Protein AF-A0A6P6C6A5-F1 (afdb_monomer_lite)

Radius of gyration: 17.82 Å; chains: 1; bounding box: 47×42×49 Å

InterPro domains:
  IPR045206 Maestro heat-like repeat-containing protein [PTHR23120] (1-161)
  IPR055408 MROH2B-like, HEAT-repeats domain [PF23210] (67-194)
  IPR056282 MROH2B-like, N-terminal HEAT-repeats domain [PF23221] (1-63)

Organism: Pteropus vampyrus (NCBI:txid132908)

Sequence (196 aa):
METFCQTVQFYLKHLEDSVYPVMTEDQFALKLFPMYRYFVTVWLRNHNPEVKLGVIKSLKPMLSLLLPNDDLREQVYDYIPLLLAEYQGSLEALFITQVLRQILEVSVTTSTLVPQMQLHTIFTELHVQVCTKAPAWQQYSGQNLTEVVHCFIALARSCPKELMKFFLSQMSMSKEAVRVGTLTLIRAVVSADAGT

pLDDT: mean 88.12, std 7.64, range [40.16, 96.0]

Structure (mmCIF, N/CA/C/O backbone):
data_AF-A0A6P6C6A5-F1
#
_entry.id   AF-A0A6P6C6A5-F1
#
loop_
_atom_site.group_PDB
_atom_site.id
_atom_site.type_symbol
_atom_site.label_atom_id
_atom_site.label_alt_id
_atom_site.label_comp_id
_atom_site.label_asym_id
_atom_site.label_entity_id
_atom_site.label_seq_id
_atom_site.pdbx_PDB_ins_code
_atom_site.Cartn_x
_atom_site.Cartn_y
_atom_site.Cartn_z
_atom_site.occupancy
_atom_site.B_iso_or_equiv
_atom_site.auth_seq_id
_atom_site.auth_comp_id
_atom_site.auth_asym_id
_atom_site.auth_atom_id
_atom_site.pdbx_PDB_model_num
ATOM 1 N N . MET A 1 1 ? 12.250 -11.730 -8.672 1.00 84.88 1 MET A N 1
ATOM 2 C CA . MET A 1 1 ? 11.516 -10.499 -9.042 1.00 84.88 1 MET A CA 1
ATOM 3 C C . MET A 1 1 ? 12.015 -9.281 -8.292 1.00 84.88 1 MET A C 1
ATOM 5 O O . MET A 1 1 ? 12.365 -8.323 -8.957 1.00 84.88 1 MET A O 1
ATOM 9 N N . GLU A 1 2 ? 12.133 -9.316 -6.962 1.00 80.56 2 GLU A N 1
ATOM 10 C CA . GLU A 1 2 ? 12.690 -8.194 -6.183 1.00 80.56 2 GLU A CA 1
ATOM 11 C C . GLU A 1 2 ? 14.050 -7.702 -6.712 1.00 80.56 2 GLU A C 1
ATOM 13 O O . GLU A 1 2 ? 14.160 -6.549 -7.121 1.00 80.56 2 GLU A O 1
ATOM 18 N N . THR A 1 3 ? 15.039 -8.596 -6.831 1.00 86.31 3 THR A N 1
ATOM 19 C CA . THR A 1 3 ? 16.367 -8.266 -7.382 1.00 86.31 3 THR A CA 1
ATOM 20 C C . THR A 1 3 ? 16.290 -7.722 -8.806 1.00 86.31 3 THR A C 1
ATOM 22 O O . THR A 1 3 ? 16.972 -6.765 -9.139 1.00 86.31 3 THR A O 1
ATOM 25 N N . PHE A 1 4 ? 15.420 -8.295 -9.641 1.00 87.44 4 PHE A N 1
ATOM 26 C CA . PHE A 1 4 ? 15.246 -7.859 -11.026 1.00 87.44 4 PHE A CA 1
ATOM 27 C C . PHE A 1 4 ? 14.736 -6.414 -11.101 1.00 87.44 4 PHE A C 1
ATOM 29 O O . PHE A 1 4 ? 15.326 -5.595 -11.799 1.00 87.44 4 PHE A O 1
ATOM 36 N N . CYS A 1 5 ? 13.698 -6.073 -10.334 1.00 86.88 5 CYS A N 1
ATOM 37 C CA . CYS A 1 5 ? 13.181 -4.708 -10.270 1.00 86.88 5 CYS A CA 1
ATOM 38 C C . CYS A 1 5 ? 14.218 -3.725 -9.700 1.00 86.88 5 CYS A C 1
ATOM 40 O O . CYS A 1 5 ? 14.349 -2.623 -10.222 1.00 86.88 5 CYS A O 1
ATOM 42 N N . GLN A 1 6 ? 15.007 -4.126 -8.699 1.00 86.31 6 GLN A N 1
ATOM 43 C CA . GLN A 1 6 ? 16.108 -3.306 -8.172 1.00 86.31 6 GLN A CA 1
ATOM 44 C C . GLN A 1 6 ? 17.196 -3.049 -9.225 1.00 86.31 6 GLN A C 1
ATOM 46 O O . GLN A 1 6 ? 17.652 -1.916 -9.379 1.00 86.31 6 GLN A O 1
ATOM 51 N N . THR A 1 7 ? 17.592 -4.071 -9.989 1.00 87.00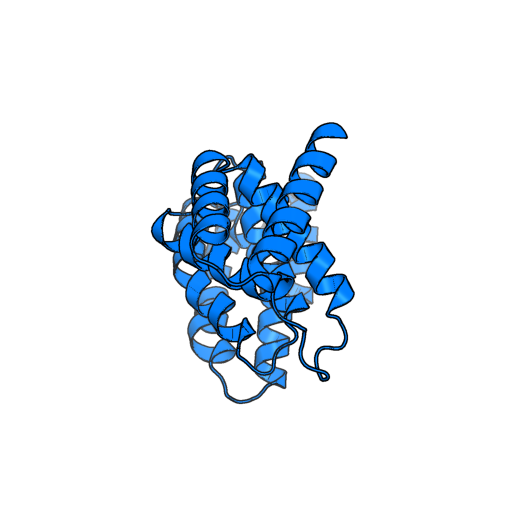 7 THR A N 1
ATOM 52 C CA . THR A 1 7 ? 18.551 -3.920 -11.094 1.00 87.00 7 THR A CA 1
ATOM 53 C C . THR A 1 7 ? 18.015 -2.982 -12.172 1.00 87.00 7 THR A C 1
ATOM 55 O O . THR A 1 7 ? 18.760 -2.156 -12.689 1.00 87.00 7 THR A O 1
ATOM 58 N N . VAL A 1 8 ? 16.721 -3.062 -12.485 1.00 86.62 8 VAL A N 1
ATOM 59 C CA . VAL A 1 8 ? 16.089 -2.174 -13.468 1.00 86.62 8 VAL A CA 1
ATOM 60 C C . VAL A 1 8 ? 16.050 -0.736 -12.969 1.00 86.62 8 VAL A C 1
ATOM 62 O O . VAL A 1 8 ? 16.387 0.167 -13.722 1.00 86.62 8 VAL A O 1
ATOM 65 N N . GLN A 1 9 ? 15.722 -0.499 -11.698 1.00 85.88 9 GLN A N 1
ATOM 66 C CA . GLN A 1 9 ? 15.810 0.842 -11.112 1.00 85.88 9 GLN A CA 1
ATOM 67 C C . GLN A 1 9 ? 17.226 1.403 -11.169 1.00 85.88 9 GLN A C 1
ATOM 69 O O . GLN A 1 9 ? 17.414 2.580 -11.464 1.00 85.88 9 GLN A O 1
ATOM 74 N N . PHE A 1 10 ? 18.226 0.567 -10.884 1.00 87.38 10 PHE A N 1
ATOM 75 C CA . PHE A 1 10 ? 19.620 0.962 -11.011 1.00 87.38 10 PHE A CA 1
ATOM 76 C C . PHE A 1 10 ? 19.955 1.324 -12.461 1.00 87.38 10 PHE A C 1
ATOM 78 O O . PHE A 1 10 ? 20.563 2.362 -12.693 1.00 87.38 10 PHE A O 1
ATOM 85 N N . TYR A 1 11 ? 19.513 0.521 -13.430 1.00 86.75 11 TYR A N 1
ATOM 86 C CA . TYR A 1 11 ? 19.675 0.813 -14.853 1.00 86.75 11 TYR A CA 1
ATOM 87 C C . TYR A 1 11 ? 19.021 2.144 -15.251 1.00 86.75 11 TYR A C 1
ATOM 89 O O . TYR A 1 11 ? 19.693 2.991 -15.829 1.00 86.75 11 TYR A O 1
ATOM 97 N N . LEU A 1 12 ? 17.750 2.360 -14.894 1.00 85.94 12 LEU A N 1
ATOM 98 C CA . LEU A 1 12 ? 17.003 3.574 -15.240 1.00 85.94 12 LEU A CA 1
ATOM 99 C C . LEU A 1 12 ? 17.653 4.838 -14.658 1.00 85.94 12 LEU A C 1
ATOM 101 O O . LEU A 1 12 ? 17.721 5.855 -15.338 1.00 85.94 12 LEU A O 1
ATOM 105 N N . LYS A 1 13 ? 18.206 4.763 -13.440 1.00 86.75 13 LYS A N 1
ATOM 106 C CA . LYS A 1 13 ? 18.937 5.882 -12.816 1.00 86.75 13 LYS A CA 1
ATOM 107 C C . LYS A 1 13 ? 20.213 6.290 -13.555 1.00 86.75 13 LYS A C 1
ATOM 109 O O . LYS A 1 13 ? 20.627 7.430 -13.412 1.00 86.75 13 LYS A O 1
ATOM 114 N N . HIS A 1 14 ? 20.826 5.377 -14.304 1.00 86.81 14 HIS A N 1
ATOM 115 C CA . HIS A 1 14 ? 22.051 5.624 -15.076 1.00 86.81 14 HIS A CA 1
ATOM 116 C C . HIS A 1 14 ? 21.778 5.590 -16.587 1.00 86.81 14 HIS A C 1
ATOM 118 O O . HIS A 1 14 ? 22.687 5.366 -17.386 1.00 86.81 14 HIS A O 1
ATOM 124 N N . LEU A 1 15 ? 20.514 5.749 -16.993 1.00 82.62 15 LEU A N 1
ATOM 125 C CA . LEU A 1 15 ? 20.114 5.645 -18.392 1.00 82.62 15 LEU A CA 1
ATOM 126 C C . LEU A 1 15 ? 20.659 6.809 -19.224 1.00 82.62 15 LEU A C 1
ATOM 128 O O . LEU A 1 15 ? 21.076 6.586 -20.356 1.00 82.62 15 LEU A O 1
ATOM 132 N N . GLU A 1 16 ? 20.708 8.015 -18.655 1.00 79.38 16 GLU A N 1
ATOM 133 C CA . GLU A 1 16 ? 21.272 9.206 -19.311 1.00 79.38 16 GLU A CA 1
ATOM 134 C C . GLU A 1 16 ? 22.786 9.085 -19.544 1.00 79.38 16 GLU A C 1
ATOM 136 O O . GLU A 1 16 ? 23.291 9.541 -20.566 1.00 79.38 16 GLU A O 1
ATOM 141 N N . ASP A 1 17 ? 23.492 8.385 -18.651 1.00 81.88 17 ASP A N 1
ATOM 142 C CA . ASP A 1 17 ? 24.926 8.088 -18.775 1.00 81.88 17 ASP A CA 1
ATOM 143 C C . ASP A 1 17 ? 25.204 6.878 -19.688 1.00 81.88 17 ASP A C 1
ATOM 145 O O . ASP A 1 17 ? 26.356 6.505 -19.936 1.00 81.88 17 ASP A O 1
ATOM 149 N N . SER A 1 18 ? 24.152 6.215 -20.178 1.00 77.62 18 SER A N 1
ATOM 150 C CA . SER A 1 18 ? 24.277 5.003 -20.973 1.00 77.62 18 SER A CA 1
ATOM 151 C C . SER A 1 18 ? 24.535 5.322 -22.441 1.00 77.62 18 SER A C 1
ATOM 153 O O . SER A 1 18 ? 23.755 5.990 -23.112 1.00 77.62 18 SER A O 1
ATOM 155 N N . VAL A 1 19 ? 25.592 4.726 -22.993 1.00 75.38 19 VAL A N 1
ATOM 156 C CA . VAL A 1 19 ? 25.918 4.807 -24.429 1.00 75.38 19 VAL A CA 1
ATOM 157 C C . VAL A 1 19 ? 24.894 4.047 -25.294 1.00 75.38 19 VAL A C 1
ATOM 159 O O . VAL A 1 19 ? 24.855 4.222 -26.511 1.00 75.38 19 VAL A O 1
ATOM 162 N N . TYR A 1 20 ? 24.058 3.193 -24.690 1.00 66.94 20 TYR A N 1
ATOM 163 C CA . TYR A 1 20 ? 23.078 2.377 -25.407 1.00 66.94 20 TYR A CA 1
ATOM 164 C C . TYR A 1 20 ? 21.781 2.201 -24.593 1.00 66.94 20 TYR A C 1
ATOM 166 O O . TYR A 1 20 ? 21.567 1.149 -23.979 1.00 66.94 20 TYR A O 1
ATOM 174 N N . PRO A 1 21 ? 20.898 3.216 -24.548 1.00 72.44 21 PRO A N 1
ATOM 175 C CA . PRO A 1 21 ? 19.604 3.085 -23.889 1.00 72.44 21 PRO A CA 1
ATOM 176 C C . PRO A 1 21 ? 18.734 2.071 -24.652 1.00 72.44 21 PRO A C 1
ATOM 178 O O . PRO A 1 21 ? 18.309 2.311 -25.779 1.00 72.44 21 PRO A O 1
ATOM 181 N N . VAL A 1 22 ? 18.493 0.907 -24.041 1.00 76.81 22 VAL A N 1
ATOM 182 C CA . VAL A 1 22 ? 17.736 -0.208 -24.634 1.00 76.81 22 VAL A CA 1
ATOM 183 C C . VAL A 1 22 ? 16.232 -0.005 -24.467 1.00 76.81 22 VAL A C 1
ATOM 185 O O . VAL A 1 22 ? 15.459 -0.415 -25.331 1.00 76.81 22 VAL A O 1
ATOM 188 N N . MET A 1 23 ? 15.800 0.572 -23.340 1.00 84.19 23 MET A N 1
ATOM 189 C CA . MET A 1 23 ? 14.380 0.658 -22.998 1.00 84.19 23 MET A CA 1
ATOM 190 C C . MET A 1 23 ? 14.108 1.768 -21.981 1.00 84.19 23 MET A C 1
ATOM 192 O O . MET A 1 23 ? 14.844 1.892 -21.005 1.00 84.19 23 MET A O 1
ATOM 196 N N . THR A 1 24 ? 13.048 2.549 -22.191 1.00 86.81 24 THR A N 1
ATOM 197 C CA . THR A 1 24 ? 12.636 3.620 -21.265 1.00 86.81 24 THR A CA 1
ATOM 198 C C . THR A 1 24 ? 11.867 3.074 -20.056 1.00 86.81 24 THR A C 1
ATOM 200 O O . THR A 1 24 ? 11.441 1.913 -20.049 1.00 86.81 24 THR A O 1
ATOM 203 N N . GLU A 1 25 ? 11.655 3.919 -19.041 1.00 87.81 25 GLU A N 1
ATOM 204 C CA . GLU A 1 25 ? 10.850 3.582 -17.857 1.00 87.81 25 GLU A CA 1
ATOM 205 C C . GLU A 1 25 ? 9.432 3.133 -18.240 1.00 87.81 25 GLU A C 1
ATOM 207 O O . GLU A 1 25 ? 9.019 2.037 -17.863 1.00 87.81 25 GLU A O 1
ATOM 212 N N . ASP A 1 26 ? 8.736 3.893 -19.091 1.00 89.19 26 ASP A N 1
ATOM 213 C CA . ASP A 1 26 ? 7.379 3.555 -19.547 1.00 89.19 26 ASP A CA 1
ATOM 214 C C . ASP A 1 26 ? 7.312 2.214 -20.282 1.00 89.19 26 ASP A C 1
ATOM 216 O O . ASP A 1 26 ? 6.431 1.388 -20.039 1.00 89.19 26 ASP A O 1
ATOM 220 N N . GLN A 1 27 ? 8.275 1.951 -21.169 1.00 90.25 27 GLN A N 1
ATOM 221 C CA . GLN A 1 27 ? 8.336 0.682 -21.892 1.00 90.25 27 GLN A CA 1
ATOM 222 C C . GLN A 1 27 ? 8.547 -0.498 -20.938 1.00 90.25 27 GLN A C 1
ATOM 224 O O . GLN A 1 27 ? 8.028 -1.593 -21.180 1.00 90.25 27 GLN A O 1
ATOM 229 N N . PHE A 1 28 ? 9.305 -0.297 -19.856 1.00 90.56 28 PHE A N 1
ATOM 230 C CA . PHE A 1 28 ? 9.479 -1.303 -18.814 1.00 90.56 28 PHE A CA 1
ATOM 231 C C . PHE A 1 28 ? 8.209 -1.506 -18.004 1.00 90.56 28 PHE A C 1
ATOM 233 O O . PHE A 1 28 ? 7.782 -2.649 -17.828 1.00 90.56 28 PHE A O 1
ATOM 240 N N . ALA A 1 29 ? 7.574 -0.418 -17.581 1.00 93.00 29 ALA A N 1
ATOM 241 C CA . ALA A 1 29 ? 6.334 -0.450 -16.829 1.00 93.00 29 ALA A CA 1
ATOM 242 C C . ALA A 1 29 ? 5.242 -1.231 -17.585 1.00 93.00 29 ALA A C 1
ATOM 244 O O . ALA A 1 29 ? 4.652 -2.164 -17.036 1.00 93.00 29 ALA A O 1
ATOM 245 N N . LEU A 1 30 ? 5.065 -0.959 -18.884 1.00 93.75 30 LEU A N 1
ATOM 246 C CA . LEU A 1 30 ? 4.097 -1.652 -19.744 1.00 93.75 30 LEU A CA 1
ATOM 247 C C . LEU A 1 30 ? 4.360 -3.161 -19.861 1.00 93.75 30 LEU A C 1
ATOM 249 O O . LEU A 1 30 ? 3.419 -3.954 -19.906 1.00 93.75 30 LEU A O 1
ATOM 253 N N . LYS A 1 31 ? 5.630 -3.586 -19.885 1.00 92.31 31 LYS A N 1
ATOM 254 C CA . LYS A 1 31 ? 5.999 -5.014 -19.933 1.00 92.31 31 LYS A CA 1
ATOM 255 C C . LYS A 1 31 ? 5.903 -5.698 -18.570 1.00 92.31 31 LYS A C 1
ATOM 257 O O . LYS A 1 31 ? 5.638 -6.898 -18.509 1.00 92.31 31 LYS A O 1
ATOM 262 N N . LEU A 1 32 ? 6.116 -4.956 -17.485 1.00 94.88 32 LEU A N 1
ATOM 263 C CA . LEU A 1 32 ? 6.035 -5.464 -16.118 1.00 94.88 32 LEU A CA 1
ATOM 264 C C . LEU A 1 32 ? 4.581 -5.609 -15.646 1.00 94.88 32 LEU A C 1
ATOM 266 O O . LEU A 1 32 ? 4.266 -6.538 -14.898 1.00 94.88 32 LEU A O 1
ATOM 270 N N . PHE A 1 33 ? 3.688 -4.720 -16.083 1.00 95.88 33 PHE A N 1
ATOM 271 C CA . PHE A 1 33 ? 2.314 -4.649 -15.589 1.00 95.88 33 PHE A CA 1
ATOM 272 C C . PHE A 1 33 ? 1.521 -5.969 -15.706 1.00 95.88 33 PHE A C 1
ATOM 274 O O . PHE A 1 33 ? 0.892 -6.363 -14.718 1.00 95.88 33 PHE A O 1
ATOM 281 N N . PRO A 1 34 ? 1.589 -6.739 -16.813 1.00 96.00 34 PRO A N 1
ATOM 282 C CA . PRO A 1 34 ? 0.943 -8.051 -16.885 1.00 96.00 34 PRO A CA 1
ATOM 283 C C . PRO A 1 34 ? 1.410 -9.030 -15.797 1.00 96.00 34 PRO A C 1
ATOM 285 O O . PRO A 1 34 ? 0.602 -9.802 -15.278 1.00 96.00 34 PRO A O 1
ATOM 288 N N . MET A 1 35 ? 2.691 -8.979 -15.404 1.00 95.06 35 MET A N 1
ATOM 289 C CA . MET A 1 35 ? 3.214 -9.805 -14.310 1.00 95.06 35 MET A CA 1
ATOM 290 C C . MET A 1 35 ? 2.650 -9.356 -12.964 1.00 95.06 35 MET A C 1
ATOM 292 O O . MET A 1 35 ? 2.210 -10.198 -12.185 1.00 95.06 35 MET A O 1
ATOM 296 N N . TYR A 1 36 ? 2.607 -8.042 -12.709 1.00 95.81 36 TYR A N 1
ATOM 297 C CA . TYR A 1 36 ? 1.987 -7.486 -11.501 1.00 95.81 36 TYR A CA 1
ATOM 298 C C . TYR A 1 36 ? 0.528 -7.937 -11.375 1.00 95.81 36 TYR A C 1
ATOM 300 O O . TYR A 1 36 ? 0.126 -8.480 -10.344 1.00 95.81 36 TYR A O 1
ATOM 308 N N . ARG A 1 37 ? -0.246 -7.808 -12.458 1.00 95.69 37 ARG A N 1
ATOM 309 C CA . ARG A 1 37 ? -1.642 -8.250 -12.500 1.00 95.69 37 ARG A CA 1
ATOM 310 C C . ARG A 1 37 ? -1.768 -9.736 -12.178 1.00 95.69 37 ARG A C 1
ATOM 312 O O . ARG A 1 37 ? -2.605 -10.111 -11.359 1.00 95.69 37 ARG A O 1
ATOM 319 N N . TYR A 1 38 ? -0.950 -10.591 -12.789 1.00 95.25 38 TYR A N 1
ATOM 320 C CA . TYR A 1 38 ? -0.981 -12.030 -12.521 1.00 95.25 38 TYR A CA 1
ATOM 321 C C . TYR A 1 38 ? -0.619 -12.354 -11.063 1.00 95.25 38 TYR A C 1
ATOM 323 O O . TYR A 1 38 ? -1.266 -13.185 -10.425 1.00 95.25 38 TYR A O 1
ATOM 331 N N . PHE A 1 39 ? 0.360 -11.644 -10.501 1.00 95.31 39 PHE A N 1
ATOM 332 C CA . PHE A 1 39 ? 0.782 -11.815 -9.115 1.00 95.31 39 PHE A CA 1
ATOM 333 C C . PHE A 1 39 ? -0.354 -11.500 -8.143 1.00 95.31 39 PHE A C 1
ATOM 335 O O . PHE A 1 39 ? -0.653 -12.323 -7.282 1.00 95.31 39 PHE A O 1
ATOM 342 N N . VAL A 1 40 ? -1.034 -10.364 -8.309 1.00 94.50 40 VAL A N 1
ATOM 343 C CA . VAL A 1 40 ? -2.101 -9.939 -7.387 1.00 94.50 40 VAL A CA 1
ATOM 344 C C . VAL A 1 40 ? -3.404 -10.720 -7.597 1.00 94.50 40 VAL A C 1
ATOM 346 O O . VAL A 1 40 ? -4.111 -11.015 -6.637 1.00 94.50 40 VAL A O 1
ATOM 349 N N . THR A 1 41 ? -3.733 -11.101 -8.834 1.00 94.56 41 THR A N 1
ATOM 350 C CA . THR A 1 41 ? -5.014 -11.773 -9.129 1.00 94.56 41 THR A CA 1
ATOM 351 C C . THR A 1 41 ? -4.974 -13.291 -8.989 1.00 94.56 41 THR A C 1
ATOM 353 O O . THR A 1 41 ? -6.014 -13.891 -8.715 1.00 94.56 41 THR A O 1
ATOM 356 N N . VAL A 1 42 ? -3.805 -13.920 -9.156 1.00 93.94 42 VAL A N 1
ATOM 357 C CA . VAL A 1 42 ? -3.664 -15.385 -9.146 1.00 93.94 42 VAL A CA 1
ATOM 358 C C . VAL A 1 42 ? -2.800 -15.848 -7.982 1.00 93.94 42 VAL A C 1
ATOM 360 O O . VAL A 1 42 ? -3.262 -16.623 -7.148 1.00 93.94 42 VAL A O 1
ATOM 363 N N . TRP A 1 43 ? -1.550 -15.388 -7.892 1.00 93.00 43 TRP A N 1
ATOM 364 C CA . TRP A 1 43 ? -0.610 -15.935 -6.906 1.00 93.00 43 TRP A CA 1
ATOM 365 C C . TRP A 1 43 ? -0.878 -15.454 -5.487 1.00 93.00 43 TRP A C 1
ATOM 367 O O . TRP A 1 43 ? -0.739 -16.235 -4.548 1.00 93.00 43 TRP A O 1
ATOM 377 N N . LEU A 1 44 ? -1.332 -14.214 -5.322 1.00 91.50 44 LEU A N 1
ATOM 378 C CA . LEU A 1 44 ? -1.720 -13.704 -4.016 1.00 91.50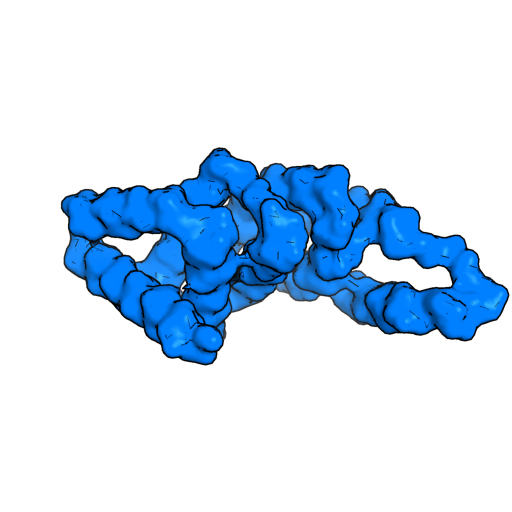 44 LEU A CA 1
ATOM 379 C C . LEU A 1 44 ? -2.937 -14.445 -3.459 1.00 91.50 44 LEU A C 1
ATOM 381 O O . LEU A 1 44 ? -3.070 -14.559 -2.258 1.00 91.50 44 LEU A O 1
ATOM 385 N N . ARG A 1 45 ? -3.789 -15.035 -4.303 1.00 88.44 45 ARG A N 1
ATOM 386 C CA . ARG A 1 45 ? -4.926 -15.856 -3.856 1.00 88.44 45 ARG A CA 1
ATOM 387 C C . ARG A 1 45 ? -4.562 -17.313 -3.556 1.00 88.44 45 ARG A C 1
ATOM 389 O O . ARG A 1 45 ? -5.435 -18.092 -3.185 1.00 88.44 45 ARG A O 1
ATOM 396 N N . ASN A 1 46 ? -3.300 -17.705 -3.723 1.00 88.50 46 ASN A N 1
ATOM 397 C CA . ASN A 1 46 ? -2.856 -19.073 -3.477 1.00 88.50 46 ASN A CA 1
ATOM 398 C C . ASN A 1 46 ? -2.923 -19.419 -1.977 1.00 88.50 46 ASN A C 1
ATOM 400 O O . ASN A 1 46 ? -2.638 -18.583 -1.126 1.00 88.50 46 ASN A O 1
ATOM 404 N N . HIS A 1 47 ? -3.254 -20.662 -1.631 1.00 85.62 47 HIS A N 1
ATOM 405 C CA . HIS A 1 47 ? -3.301 -21.100 -0.232 1.00 85.62 47 HIS A CA 1
ATOM 406 C C . HIS A 1 47 ? -1.915 -21.247 0.418 1.00 85.62 47 HIS A C 1
ATOM 408 O O . HIS A 1 47 ? -1.826 -21.300 1.642 1.00 85.62 47 HIS A O 1
ATOM 414 N N . ASN A 1 48 ? -0.838 -21.312 -0.371 1.00 90.50 48 ASN A N 1
ATOM 415 C CA . ASN A 1 48 ? 0.518 -21.448 0.144 1.00 90.50 48 ASN A CA 1
ATOM 416 C C . ASN A 1 48 ? 1.051 -20.098 0.687 1.00 90.50 48 ASN A C 1
ATOM 418 O O . ASN A 1 48 ? 1.228 -19.153 -0.093 1.00 90.50 48 ASN A O 1
ATOM 422 N N . PRO A 1 49 ? 1.368 -20.000 1.994 1.00 87.69 49 PRO A N 1
ATOM 423 C CA . PRO A 1 49 ? 1.836 -18.761 2.613 1.00 87.69 49 PRO A CA 1
ATOM 424 C C . PRO A 1 49 ? 3.215 -18.310 2.112 1.00 87.69 49 PRO A C 1
ATOM 426 O O . PRO A 1 49 ? 3.469 -17.109 2.051 1.00 87.69 49 PRO A O 1
ATOM 429 N N . GLU A 1 50 ? 4.097 -19.228 1.708 1.00 90.56 50 GLU A N 1
ATOM 430 C CA . GLU A 1 50 ? 5.416 -18.883 1.163 1.00 90.56 50 GLU A CA 1
ATOM 431 C C . GLU A 1 50 ? 5.287 -18.203 -0.201 1.00 90.56 50 GLU A C 1
ATOM 433 O O . GLU A 1 50 ? 5.956 -17.203 -0.471 1.00 90.56 50 GLU A O 1
ATOM 438 N N . VAL A 1 51 ? 4.366 -18.698 -1.036 1.00 92.06 51 VAL A N 1
ATOM 439 C CA . VAL A 1 51 ? 4.046 -18.085 -2.333 1.00 92.06 51 VAL A CA 1
ATOM 440 C C . VAL A 1 51 ? 3.499 -16.678 -2.114 1.00 92.06 51 VAL A C 1
ATOM 442 O O . VAL A 1 51 ? 3.999 -15.726 -2.712 1.00 92.06 51 VAL A O 1
ATOM 445 N N . LYS A 1 52 ? 2.525 -16.527 -1.210 1.00 92.50 52 LYS A N 1
ATOM 446 C CA . LYS A 1 52 ? 1.949 -15.226 -0.852 1.00 92.50 52 LYS A CA 1
ATOM 447 C C . LYS A 1 52 ? 3.007 -14.238 -0.350 1.00 92.50 52 LYS A C 1
ATOM 449 O O . LYS A 1 52 ? 3.037 -13.090 -0.792 1.00 92.50 52 LYS A O 1
ATOM 454 N N . LEU A 1 53 ? 3.908 -14.686 0.525 1.00 91.25 53 LEU A N 1
ATOM 455 C CA . LEU A 1 53 ? 4.994 -13.861 1.050 1.00 91.25 53 LEU A CA 1
ATOM 456 C C . LEU A 1 53 ? 5.958 -13.418 -0.058 1.00 91.25 53 LEU A C 1
ATOM 458 O O . LEU A 1 53 ? 6.327 -12.245 -0.115 1.00 91.25 53 LEU A O 1
ATOM 462 N N . GLY A 1 54 ? 6.343 -14.335 -0.950 1.00 92.19 54 GLY A N 1
ATOM 463 C CA . GLY A 1 54 ? 7.191 -14.030 -2.103 1.00 92.19 54 GLY A CA 1
ATOM 464 C C . GLY A 1 54 ? 6.548 -13.012 -3.047 1.00 92.19 54 GLY A C 1
ATOM 465 O O . GLY A 1 54 ? 7.216 -12.073 -3.486 1.00 92.19 54 GLY A O 1
ATOM 466 N N . VAL A 1 55 ? 5.240 -13.148 -3.296 1.00 94.12 55 VAL A N 1
ATOM 467 C CA . VAL A 1 55 ? 4.460 -12.176 -4.071 1.00 94.12 55 VAL A CA 1
ATOM 468 C C . VAL A 1 55 ? 4.499 -10.813 -3.400 1.00 94.12 55 VAL A C 1
ATOM 470 O O . VAL A 1 55 ? 5.000 -9.875 -4.015 1.00 94.12 55 VAL A O 1
ATOM 473 N N . ILE A 1 56 ? 4.046 -10.695 -2.148 1.00 92.88 56 ILE A N 1
ATOM 474 C CA . ILE A 1 56 ? 3.966 -9.402 -1.456 1.00 92.88 56 ILE A CA 1
ATOM 475 C C . ILE A 1 56 ? 5.328 -8.698 -1.405 1.00 92.88 56 ILE A C 1
ATOM 477 O O . ILE A 1 56 ? 5.409 -7.515 -1.735 1.00 92.88 56 ILE A O 1
ATOM 481 N N . LYS A 1 57 ? 6.411 -9.417 -1.080 1.00 90.44 57 LYS A N 1
ATOM 482 C CA . LYS A 1 57 ? 7.768 -8.839 -1.066 1.00 90.44 57 LYS A CA 1
ATOM 483 C C . LYS A 1 57 ? 8.197 -8.308 -2.434 1.00 90.44 57 LYS A C 1
ATOM 485 O O . LYS A 1 57 ? 8.892 -7.300 -2.512 1.00 90.44 57 LYS A O 1
ATOM 490 N N . SER A 1 58 ? 7.748 -8.941 -3.518 1.00 93.00 58 SER A N 1
ATOM 491 C CA . SER A 1 58 ? 8.033 -8.478 -4.878 1.00 93.00 58 SER A CA 1
ATOM 492 C C . SER A 1 58 ? 7.168 -7.302 -5.341 1.00 93.00 58 SER A C 1
ATOM 494 O O . SER A 1 58 ? 7.593 -6.574 -6.236 1.00 93.00 58 SER A O 1
ATOM 496 N N . LEU A 1 59 ? 5.996 -7.067 -4.736 1.00 93.88 59 LEU A N 1
ATOM 497 C CA . LEU A 1 59 ? 5.087 -6.008 -5.187 1.00 93.88 59 LEU A CA 1
ATOM 498 C C . LEU A 1 59 ? 5.676 -4.617 -4.985 1.00 93.88 59 LEU A C 1
ATOM 500 O O . LEU A 1 59 ? 5.570 -3.793 -5.884 1.00 93.88 59 LEU A O 1
ATOM 504 N N . LYS A 1 60 ? 6.330 -4.361 -3.848 1.00 91.19 60 LYS A N 1
ATOM 505 C CA . LYS A 1 60 ? 6.911 -3.046 -3.552 1.00 91.19 60 LYS A CA 1
ATOM 506 C C . LYS A 1 60 ? 7.891 -2.568 -4.649 1.00 91.19 60 LYS A C 1
ATOM 508 O O . LYS A 1 60 ? 7.677 -1.513 -5.247 1.00 91.19 60 LYS A O 1
ATOM 513 N N . PRO A 1 61 ? 8.945 -3.328 -5.001 1.00 91.31 61 PRO A N 1
ATOM 514 C CA . PRO A 1 61 ? 9.864 -2.902 -6.055 1.00 91.31 61 PRO A CA 1
ATOM 515 C C . PRO A 1 61 ? 9.218 -2.898 -7.455 1.00 91.31 61 PRO A C 1
ATOM 517 O O . PRO A 1 61 ? 9.613 -2.094 -8.300 1.00 91.31 61 PRO A O 1
ATOM 520 N N . MET A 1 62 ? 8.200 -3.732 -7.710 1.00 94.75 62 MET A N 1
ATOM 521 C CA . MET A 1 62 ? 7.425 -3.660 -8.955 1.00 94.75 62 MET A CA 1
ATOM 522 C C . MET A 1 62 ? 6.628 -2.355 -9.047 1.00 94.75 62 MET A C 1
ATOM 524 O O . MET A 1 62 ? 6.681 -1.675 -10.065 1.00 94.75 62 MET A O 1
ATOM 528 N N . LEU A 1 63 ? 5.937 -1.965 -7.976 1.00 94.19 63 LEU A N 1
ATOM 529 C CA . LEU A 1 63 ? 5.113 -0.758 -7.927 1.00 94.19 63 LEU A CA 1
ATOM 530 C C . LEU A 1 63 ? 5.929 0.518 -8.105 1.00 94.19 63 LEU A C 1
ATOM 532 O O . LEU A 1 63 ? 5.468 1.432 -8.774 1.00 94.19 63 LEU A O 1
ATOM 536 N N . SER A 1 64 ? 7.163 0.573 -7.605 1.00 91.38 64 SER A N 1
ATOM 537 C CA . SER A 1 64 ? 8.044 1.723 -7.863 1.00 91.38 64 SER A CA 1
ATOM 538 C C . SER A 1 64 ? 8.405 1.921 -9.334 1.00 91.38 64 SER A C 1
ATOM 540 O O . SER A 1 64 ? 8.877 2.995 -9.672 1.00 91.38 64 SER A O 1
ATOM 542 N N . LEU A 1 65 ? 8.221 0.905 -10.180 1.00 92.19 65 LEU A N 1
ATOM 543 C CA . LEU A 1 65 ? 8.407 1.002 -11.630 1.00 92.19 65 LEU A CA 1
ATOM 544 C C . LEU A 1 65 ? 7.080 1.206 -12.377 1.00 92.19 65 LEU A C 1
ATOM 546 O O . LEU A 1 65 ? 7.096 1.553 -13.548 1.00 92.19 65 LEU A O 1
ATOM 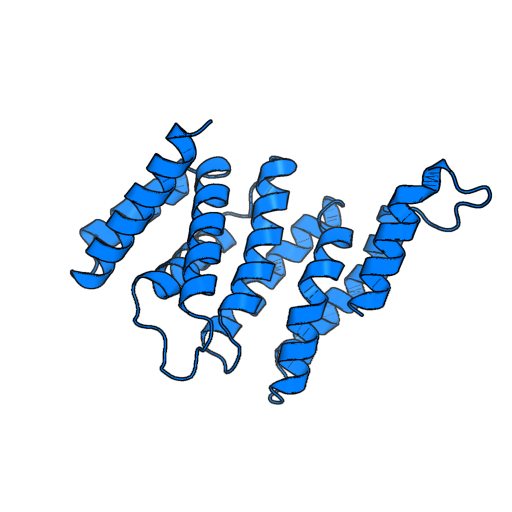550 N N . LEU A 1 66 ? 5.936 0.946 -11.732 1.00 94.44 66 LEU A N 1
ATOM 551 C CA . LEU A 1 66 ? 4.606 1.026 -12.351 1.00 94.44 66 LEU A CA 1
ATOM 552 C C . LEU A 1 66 ? 3.893 2.341 -12.038 1.00 94.44 66 LEU A C 1
ATOM 554 O O . LEU A 1 66 ? 3.288 2.932 -12.921 1.00 94.44 66 LEU A O 1
ATOM 558 N N . LEU A 1 67 ? 3.959 2.786 -10.782 1.00 92.56 67 LEU A N 1
ATOM 559 C CA . LEU A 1 67 ? 3.252 3.968 -10.292 1.00 92.56 67 LEU A CA 1
ATOM 560 C C . LEU A 1 67 ? 3.697 5.302 -10.927 1.00 92.56 67 LEU A C 1
ATOM 562 O O . LEU A 1 67 ? 2.868 6.211 -10.939 1.00 92.56 67 LEU A O 1
ATOM 566 N N . PRO A 1 68 ? 4.933 5.477 -11.444 1.00 91.25 68 PRO A N 1
ATOM 567 C CA . PRO A 1 68 ? 5.290 6.688 -12.188 1.00 91.25 68 PRO A CA 1
ATOM 568 C C . PRO A 1 68 ? 4.460 6.896 -13.461 1.00 91.25 68 PRO A C 1
ATOM 570 O O . PRO A 1 68 ? 4.206 8.035 -13.833 1.00 91.25 68 PRO A O 1
ATOM 573 N N . ASN A 1 69 ? 3.991 5.817 -14.093 1.00 91.50 69 ASN A N 1
ATOM 574 C CA . ASN A 1 69 ? 3.163 5.888 -15.292 1.00 91.50 69 ASN A CA 1
ATOM 575 C C . ASN A 1 69 ? 1.679 6.070 -14.921 1.00 91.50 69 ASN A C 1
ATOM 577 O O . ASN A 1 69 ? 1.109 5.247 -14.203 1.00 91.50 69 ASN A O 1
ATOM 581 N N . ASP A 1 70 ? 1.051 7.135 -15.420 1.00 90.38 70 ASP A N 1
ATOM 582 C CA . ASP A 1 70 ? -0.309 7.539 -15.039 1.00 90.38 70 ASP A CA 1
ATOM 583 C C . ASP A 1 70 ? -1.376 6.491 -15.405 1.00 90.38 70 ASP A C 1
ATOM 585 O O . ASP A 1 70 ? -2.157 6.085 -14.540 1.00 90.38 70 ASP A O 1
ATOM 589 N N . ASP A 1 71 ? -1.350 5.978 -16.641 1.00 90.88 71 ASP A N 1
ATOM 590 C CA . ASP A 1 71 ? -2.312 4.982 -17.140 1.00 90.88 71 ASP A CA 1
ATOM 591 C C . ASP A 1 71 ? -2.236 3.665 -16.354 1.00 90.88 71 ASP A C 1
ATOM 593 O O . ASP A 1 71 ? -3.238 2.976 -16.129 1.00 90.88 71 ASP A O 1
ATOM 597 N N . LEU A 1 72 ? -1.027 3.277 -15.945 1.00 93.44 72 LEU A N 1
ATOM 598 C CA . LEU A 1 72 ? -0.812 2.080 -15.137 1.00 93.44 72 LEU A CA 1
ATOM 599 C C . LEU A 1 72 ? -1.172 2.316 -13.673 1.00 93.44 72 LEU A C 1
ATOM 601 O O . LEU A 1 72 ? -1.715 1.414 -13.035 1.00 93.44 72 LEU A O 1
ATOM 605 N N . ARG A 1 73 ? -0.903 3.510 -13.137 1.00 92.06 73 ARG A N 1
ATOM 606 C CA . ARG A 1 73 ? -1.235 3.877 -11.756 1.00 92.06 73 ARG A CA 1
ATOM 607 C C . ARG A 1 73 ? -2.737 3.792 -11.501 1.00 92.06 73 ARG A C 1
ATOM 609 O O . ARG A 1 73 ? -3.132 3.204 -10.495 1.00 92.06 73 ARG A O 1
ATOM 616 N N . GLU A 1 74 ? -3.567 4.287 -12.419 1.00 90.69 74 GLU A N 1
ATOM 617 C CA . GLU A 1 74 ? -5.025 4.151 -12.310 1.00 90.69 74 GLU A CA 1
ATOM 618 C C . GLU A 1 74 ? -5.460 2.682 -12.258 1.00 90.69 74 GLU A C 1
ATOM 620 O O . GLU A 1 74 ? -6.226 2.290 -11.379 1.00 90.69 74 GLU A O 1
ATOM 625 N N . GLN A 1 75 ? -4.894 1.838 -13.124 1.00 92.88 75 GLN A N 1
ATOM 626 C CA . GLN A 1 75 ? -5.203 0.408 -13.131 1.00 92.88 75 GLN A CA 1
ATOM 627 C C . GLN A 1 75 ? -4.693 -0.319 -11.880 1.00 92.88 75 GLN A C 1
ATOM 629 O O . GLN A 1 75 ? -5.304 -1.291 -11.443 1.00 92.88 75 GLN A O 1
ATOM 634 N N . VAL A 1 76 ? -3.578 0.114 -11.281 1.00 94.31 76 VAL A N 1
ATOM 635 C CA . VAL A 1 76 ? -3.076 -0.445 -10.014 1.00 94.31 76 VAL A CA 1
ATOM 636 C C . VAL A 1 76 ? -4.098 -0.246 -8.889 1.00 94.31 76 VAL A C 1
ATOM 638 O O . VAL A 1 76 ? -4.271 -1.145 -8.061 1.00 94.31 76 VAL A O 1
ATOM 641 N N . TYR A 1 77 ? -4.812 0.885 -8.871 1.00 92.50 77 TYR A N 1
ATOM 642 C CA . TYR A 1 77 ? -5.807 1.176 -7.837 1.00 92.50 77 TYR A CA 1
ATOM 643 C C . TYR A 1 77 ? -6.976 0.182 -7.817 1.00 92.50 77 TYR A C 1
ATOM 645 O O . TYR A 1 77 ? -7.492 -0.117 -6.737 1.00 92.50 77 TYR A O 1
ATOM 653 N N . ASP A 1 78 ? -7.334 -0.409 -8.959 1.00 92.50 78 ASP A N 1
ATOM 654 C CA . ASP A 1 78 ? -8.386 -1.433 -9.047 1.00 92.50 78 ASP A CA 1
ATOM 655 C C . ASP A 1 78 ? -8.051 -2.707 -8.256 1.00 92.50 78 ASP A C 1
ATOM 657 O O . ASP A 1 78 ? -8.948 -3.443 -7.836 1.00 92.50 78 ASP A O 1
ATOM 661 N N . TYR A 1 79 ? -6.763 -2.966 -8.009 1.00 93.31 79 TYR A N 1
ATOM 662 C CA . TYR A 1 79 ? -6.304 -4.145 -7.277 1.00 93.31 79 TYR A CA 1
ATOM 663 C C . TYR A 1 79 ? -6.076 -3.891 -5.779 1.00 93.31 79 TYR A C 1
ATOM 665 O O . TYR A 1 79 ? -5.795 -4.842 -5.047 1.00 93.31 79 TYR A O 1
ATOM 673 N N . ILE A 1 80 ? -6.245 -2.657 -5.285 1.00 93.50 80 ILE A N 1
ATOM 674 C CA . ILE A 1 80 ? -6.104 -2.336 -3.853 1.00 93.50 80 ILE A CA 1
ATOM 675 C C . ILE A 1 80 ? -6.983 -3.232 -2.960 1.00 93.50 80 ILE A C 1
ATOM 677 O O . ILE A 1 80 ? -6.448 -3.768 -1.988 1.00 93.50 80 ILE A O 1
ATOM 681 N N . PRO A 1 81 ? -8.273 -3.494 -3.263 1.00 92.62 81 PRO A N 1
ATOM 682 C CA . PRO A 1 81 ? -9.101 -4.368 -2.429 1.00 92.62 81 PRO A CA 1
ATOM 683 C C . PRO A 1 81 ? -8.527 -5.773 -2.249 1.00 92.62 81 PRO A C 1
ATOM 685 O O . PRO A 1 81 ? -8.658 -6.361 -1.179 1.00 92.62 81 PRO A O 1
ATOM 688 N N . LEU A 1 82 ? -7.874 -6.313 -3.284 1.00 92.81 82 LEU A N 1
ATOM 689 C CA . LEU A 1 82 ? -7.249 -7.636 -3.228 1.00 92.81 82 LEU A CA 1
ATOM 690 C C . LEU A 1 82 ? -6.048 -7.643 -2.282 1.00 92.81 82 LEU A C 1
ATOM 692 O O . LEU A 1 82 ? -5.849 -8.624 -1.575 1.00 92.81 82 LEU A O 1
ATOM 696 N N . LEU A 1 83 ? -5.278 -6.553 -2.245 1.00 93.56 83 LEU A N 1
ATOM 697 C CA . LEU A 1 83 ? -4.171 -6.392 -1.302 1.00 93.56 83 LEU A CA 1
ATOM 698 C C . LEU A 1 83 ? -4.685 -6.259 0.133 1.00 93.56 83 LEU A C 1
ATOM 700 O O . LEU A 1 83 ? -4.165 -6.910 1.034 1.00 93.56 83 LEU A O 1
ATOM 704 N N . LEU A 1 84 ? -5.723 -5.446 0.339 1.00 92.94 84 LEU A N 1
ATOM 705 C CA . LEU A 1 84 ? -6.302 -5.215 1.661 1.00 92.94 84 LEU A CA 1
ATOM 706 C C . LEU A 1 84 ? -6.943 -6.479 2.250 1.00 92.94 84 LEU A C 1
ATOM 708 O O . LEU A 1 84 ? -6.840 -6.709 3.451 1.00 92.94 84 LEU A O 1
ATOM 712 N N . ALA A 1 85 ? -7.543 -7.338 1.420 1.00 92.06 85 ALA A N 1
ATOM 713 C CA . ALA A 1 85 ? -8.125 -8.604 1.869 1.00 92.06 85 ALA A CA 1
ATOM 714 C C . ALA A 1 85 ? -7.107 -9.524 2.573 1.00 92.06 85 ALA A C 1
ATOM 716 O O . ALA A 1 85 ? -7.479 -10.329 3.428 1.00 92.06 85 ALA A O 1
ATOM 717 N N . GLU A 1 86 ? -5.814 -9.385 2.268 1.00 91.88 86 GLU A N 1
ATOM 718 C CA . GLU A 1 86 ? -4.763 -10.191 2.885 1.00 91.88 86 GLU A CA 1
ATOM 719 C C . GLU A 1 86 ? -4.465 -9.808 4.343 1.00 91.88 86 GLU A C 1
ATOM 721 O O . GLU A 1 86 ? -3.832 -10.598 5.043 1.00 91.88 86 GLU A O 1
ATOM 726 N N . TYR A 1 87 ? -4.967 -8.671 4.854 1.00 90.44 87 TYR A N 1
ATOM 727 C CA . TYR A 1 87 ? -4.857 -8.330 6.282 1.00 90.44 87 TYR A CA 1
ATOM 728 C C . TYR A 1 87 ? -5.565 -9.347 7.185 1.00 90.44 87 TYR A C 1
ATOM 730 O O . TYR A 1 87 ? -5.174 -9.524 8.338 1.00 90.44 87 TYR A O 1
ATOM 738 N N . GLN A 1 88 ? -6.595 -10.019 6.664 1.00 85.50 88 GLN A N 1
ATOM 739 C CA . GLN A 1 88 ? -7.324 -11.085 7.357 1.00 85.50 88 GLN A CA 1
ATOM 740 C C . GLN A 1 88 ? -6.691 -12.470 7.137 1.00 85.50 88 GLN A C 1
ATOM 742 O O . GLN A 1 88 ? -7.151 -13.465 7.697 1.00 85.50 88 GLN A O 1
ATOM 747 N N . GLY A 1 89 ? -5.661 -12.547 6.292 1.00 83.81 89 GLY A N 1
ATOM 748 C CA . GLY A 1 89 ? -4.966 -13.774 5.944 1.00 83.81 89 GLY A CA 1
ATOM 749 C C . GLY A 1 89 ? -3.865 -14.153 6.933 1.00 83.81 89 GLY A C 1
ATOM 750 O O . GLY A 1 89 ? -3.760 -13.647 8.047 1.00 83.81 89 GLY A O 1
ATOM 751 N N . SER A 1 90 ? -3.005 -15.070 6.493 1.00 81.12 90 SER A N 1
ATOM 752 C CA . SER A 1 90 ? -1.850 -15.560 7.254 1.00 81.12 90 SER A CA 1
ATOM 753 C C . SER A 1 90 ? -0.589 -14.705 7.081 1.00 81.12 90 SER A C 1
ATOM 755 O O . SER A 1 90 ? 0.492 -15.124 7.489 1.00 81.12 90 SER A O 1
ATOM 757 N N . LEU A 1 91 ? -0.685 -13.565 6.392 1.00 87.94 91 LEU A N 1
ATOM 758 C CA . LEU A 1 91 ? 0.454 -12.695 6.122 1.00 87.94 91 LEU A CA 1
ATOM 759 C C . LEU A 1 91 ? 0.631 -11.667 7.233 1.00 87.94 91 LEU A C 1
ATOM 761 O O . LEU A 1 91 ? -0.332 -11.124 7.766 1.00 87.94 91 LEU A O 1
ATOM 765 N N . GLU A 1 92 ? 1.886 -11.352 7.539 1.00 90.06 92 GLU A N 1
ATOM 766 C CA . GLU A 1 92 ? 2.217 -10.233 8.418 1.00 90.06 92 GLU A CA 1
ATOM 767 C C . GLU A 1 92 ? 1.666 -8.928 7.834 1.00 90.06 92 GLU A C 1
ATOM 769 O O . GLU A 1 92 ? 2.029 -8.525 6.722 1.00 90.06 92 GLU A O 1
ATOM 774 N N . ALA A 1 93 ? 0.829 -8.246 8.619 1.00 92.00 93 ALA A N 1
ATOM 775 C CA . ALA A 1 93 ? 0.197 -6.989 8.232 1.00 92.00 93 ALA A CA 1
ATOM 776 C C . ALA A 1 93 ? 1.224 -5.935 7.791 1.00 92.00 93 ALA A C 1
ATOM 778 O O . ALA A 1 93 ? 0.955 -5.170 6.868 1.00 92.00 93 ALA A O 1
ATOM 779 N N . LEU A 1 94 ? 2.428 -5.959 8.382 1.00 92.88 94 LEU A N 1
ATOM 780 C CA . LEU A 1 94 ? 3.531 -5.065 8.027 1.00 92.88 94 LEU A CA 1
ATOM 781 C C . LEU A 1 94 ? 3.793 -5.040 6.517 1.00 92.88 94 LEU A C 1
ATOM 783 O O . LEU A 1 94 ? 3.915 -3.964 5.936 1.00 92.88 94 LEU A O 1
ATOM 787 N N . PHE A 1 95 ? 3.887 -6.205 5.874 1.00 92.62 95 PHE A N 1
ATOM 788 C CA . PHE A 1 95 ? 4.274 -6.260 4.465 1.00 92.62 95 PHE A CA 1
ATOM 789 C C . PHE A 1 95 ? 3.183 -5.693 3.552 1.00 92.62 95 PHE A C 1
ATOM 791 O O . PHE A 1 95 ? 3.488 -5.046 2.553 1.00 92.62 95 PHE A O 1
ATOM 798 N N . ILE A 1 96 ? 1.916 -5.879 3.924 1.00 94.38 96 ILE A N 1
ATOM 799 C CA . ILE A 1 96 ? 0.768 -5.315 3.209 1.00 94.38 96 ILE A CA 1
ATOM 800 C C . ILE A 1 96 ? 0.763 -3.793 3.374 1.00 94.38 96 ILE A C 1
ATOM 802 O O . ILE A 1 96 ? 0.677 -3.062 2.387 1.00 94.38 96 ILE A O 1
ATOM 806 N N . THR A 1 97 ? 0.952 -3.308 4.604 1.00 94.88 97 THR A N 1
ATOM 807 C CA . THR A 1 97 ? 1.003 -1.873 4.906 1.00 94.88 97 THR A CA 1
ATOM 808 C C . THR A 1 97 ? 2.156 -1.182 4.185 1.00 94.88 97 THR A C 1
ATOM 810 O O . THR A 1 97 ? 1.977 -0.080 3.681 1.00 94.88 97 THR A O 1
ATOM 813 N N . GLN A 1 98 ? 3.320 -1.824 4.056 1.00 94.69 98 GLN A N 1
ATOM 814 C CA . GLN A 1 98 ? 4.453 -1.270 3.305 1.00 94.69 98 GLN A CA 1
ATOM 815 C C . GLN A 1 98 ? 4.159 -1.107 1.809 1.00 94.69 98 GLN A C 1
ATOM 817 O O . GLN A 1 98 ? 4.583 -0.119 1.206 1.00 94.69 98 GLN A O 1
ATOM 822 N N . VAL A 1 99 ? 3.451 -2.067 1.208 1.00 95.31 99 VAL A N 1
ATOM 823 C CA . VAL A 1 99 ? 3.002 -1.980 -0.188 1.00 95.31 99 VAL A CA 1
ATOM 824 C C . VAL A 1 99 ? 1.984 -0.850 -0.337 1.00 95.31 99 VAL A C 1
ATOM 826 O O . VAL A 1 99 ? 2.121 -0.010 -1.224 1.00 95.31 99 VAL A O 1
ATOM 829 N N . LEU A 1 100 ? 1.000 -0.779 0.561 1.00 95.12 100 LEU A N 1
ATOM 830 C CA . LEU A 1 100 ? -0.025 0.262 0.536 1.00 95.12 100 LEU A CA 1
ATOM 831 C C . LEU A 1 100 ? 0.565 1.661 0.738 1.00 95.12 100 LEU A C 1
ATOM 833 O O . LEU A 1 100 ? 0.224 2.583 0.000 1.00 95.12 100 LEU A O 1
ATOM 837 N N . ARG A 1 101 ? 1.496 1.813 1.684 1.00 94.38 101 ARG A N 1
ATOM 838 C CA . ARG A 1 101 ? 2.214 3.065 1.923 1.00 94.38 101 ARG A CA 1
ATOM 839 C C . ARG A 1 101 ? 2.865 3.580 0.652 1.00 94.38 101 ARG A C 1
ATOM 841 O O . ARG A 1 101 ? 2.725 4.755 0.353 1.00 94.38 101 ARG A O 1
ATOM 848 N N . GLN A 1 102 ? 3.543 2.719 -0.100 1.00 93.62 102 GLN A N 1
ATOM 849 C CA . GLN A 1 102 ? 4.200 3.133 -1.336 1.00 93.62 102 GLN A CA 1
ATOM 850 C C . GLN A 1 102 ? 3.200 3.673 -2.367 1.00 93.62 102 GLN A C 1
ATOM 852 O O . GLN A 1 102 ? 3.469 4.687 -3.004 1.00 93.62 102 GLN A O 1
ATOM 857 N N . ILE A 1 103 ? 2.041 3.024 -2.510 1.00 93.62 103 ILE A N 1
ATOM 858 C CA . ILE A 1 103 ? 0.968 3.495 -3.397 1.00 93.62 103 ILE A CA 1
ATOM 859 C C . ILE A 1 103 ? 0.506 4.897 -2.965 1.00 93.62 103 ILE A C 1
ATOM 861 O O . ILE A 1 103 ? 0.388 5.804 -3.793 1.00 93.62 103 ILE A O 1
ATOM 865 N N . LEU A 1 104 ? 0.296 5.095 -1.661 1.00 93.06 104 LEU A N 1
ATOM 866 C CA . LEU A 1 104 ? -0.147 6.370 -1.095 1.00 93.06 104 LEU A CA 1
ATOM 867 C C . LEU A 1 104 ? 0.924 7.467 -1.187 1.00 93.06 104 LEU A C 1
ATOM 869 O O . LEU A 1 104 ? 0.598 8.605 -1.504 1.00 93.06 104 LEU A O 1
ATOM 873 N N . GLU A 1 105 ? 2.197 7.148 -0.957 1.00 91.44 105 GLU A N 1
ATOM 874 C CA . GLU A 1 105 ? 3.306 8.101 -1.083 1.00 91.44 105 GLU A CA 1
ATOM 875 C C . GLU A 1 105 ? 3.426 8.623 -2.516 1.00 91.44 105 GLU A C 1
ATOM 877 O O . GLU A 1 105 ? 3.505 9.834 -2.712 1.00 91.44 105 GLU A O 1
ATOM 882 N N . VAL A 1 106 ? 3.350 7.746 -3.524 1.00 89.25 106 VAL A N 1
ATOM 883 C CA . VAL A 1 106 ? 3.377 8.190 -4.927 1.00 89.25 106 VAL A CA 1
ATOM 884 C C . VAL A 1 106 ? 2.144 9.028 -5.268 1.00 89.25 106 VAL A C 1
ATOM 886 O O . VAL A 1 106 ? 2.264 10.006 -6.004 1.00 89.25 106 VAL A O 1
ATOM 889 N N . SER A 1 107 ? 0.979 8.712 -4.694 1.00 85.81 107 SER A N 1
ATOM 890 C CA . SER A 1 107 ? -0.236 9.528 -4.846 1.00 85.81 107 SER A CA 1
ATOM 891 C C . SER A 1 107 ? -0.019 10.960 -4.332 1.00 85.81 107 SER A C 1
ATOM 893 O O . SER A 1 107 ? -0.379 11.925 -5.005 1.00 85.81 107 SER A O 1
ATOM 895 N N . VAL A 1 108 ? 0.646 11.119 -3.179 1.00 87.25 108 VAL A N 1
ATOM 896 C CA . VAL A 1 108 ? 1.027 12.436 -2.635 1.00 87.25 108 VAL A CA 1
ATOM 897 C C . VAL A 1 108 ? 2.020 13.145 -3.561 1.00 87.25 108 VAL A C 1
ATOM 899 O O . VAL A 1 108 ? 1.800 14.301 -3.912 1.00 87.25 108 VAL A O 1
ATOM 902 N N . THR A 1 109 ? 3.094 12.472 -3.990 1.00 86.31 109 THR A N 1
ATOM 903 C CA . THR A 1 109 ? 4.148 13.084 -4.823 1.00 86.31 109 THR A CA 1
ATOM 904 C C . THR A 1 109 ? 3.639 13.512 -6.199 1.00 86.31 109 THR A C 1
ATOM 906 O O . THR A 1 109 ? 4.007 14.576 -6.687 1.00 86.31 109 THR A O 1
ATOM 909 N N . THR A 1 110 ? 2.770 12.713 -6.816 1.00 83.88 110 THR A N 1
ATOM 910 C CA . THR A 1 110 ? 2.185 13.000 -8.138 1.00 83.88 110 THR A CA 1
ATOM 911 C C . THR A 1 110 ? 0.943 13.889 -8.059 1.00 83.88 110 THR A C 1
ATOM 913 O O . THR A 1 110 ? 0.359 14.213 -9.087 1.00 83.88 110 THR A O 1
ATOM 916 N N . SER A 1 111 ? 0.520 14.286 -6.849 1.00 80.50 111 SER A N 1
ATOM 917 C CA . SER A 1 111 ? -0.748 14.990 -6.603 1.00 80.50 111 SER A CA 1
ATOM 918 C C . SER A 1 111 ? -1.964 14.289 -7.228 1.00 80.50 111 SER A C 1
ATOM 920 O O . SER A 1 111 ? -2.959 14.934 -7.560 1.00 80.50 111 SER A O 1
ATOM 922 N N . THR A 1 112 ? -1.899 12.962 -7.383 1.00 81.31 112 THR A N 1
ATOM 923 C CA . THR A 1 112 ? -3.012 12.168 -7.901 1.00 81.31 112 THR A CA 1
ATOM 924 C C . THR A 1 112 ? -3.836 11.600 -6.765 1.00 81.31 112 THR A C 1
ATOM 926 O O . THR A 1 112 ? -3.322 11.110 -5.761 1.00 81.31 112 THR A O 1
ATOM 929 N N . LEU A 1 113 ? -5.154 11.701 -6.906 1.00 81.94 113 LEU A N 1
ATOM 930 C CA . LEU A 1 113 ? -6.077 11.242 -5.883 1.00 81.94 113 LEU A CA 1
ATOM 931 C C . LEU A 1 113 ? -6.393 9.768 -6.107 1.00 81.94 113 LEU A C 1
ATOM 933 O O . LEU A 1 113 ? -6.808 9.368 -7.194 1.00 81.94 113 LEU A O 1
ATOM 937 N N . VAL A 1 114 ? -6.251 8.969 -5.051 1.00 85.25 114 VAL A N 1
ATOM 938 C CA . VAL A 1 114 ? -6.780 7.604 -5.041 1.00 85.25 1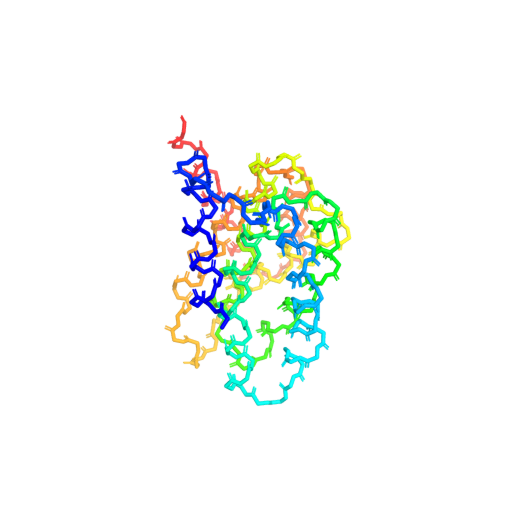14 VAL A CA 1
ATOM 939 C C . VAL A 1 114 ? -8.306 7.674 -5.231 1.00 85.25 114 VAL A C 1
ATOM 941 O O . VAL A 1 114 ? -8.958 8.501 -4.582 1.00 85.25 114 VAL A O 1
ATOM 944 N N . PRO A 1 115 ? -8.906 6.824 -6.086 1.00 86.00 115 PRO A N 1
ATOM 945 C CA . PRO A 1 115 ? -10.341 6.830 -6.338 1.00 86.00 115 PRO A CA 1
ATOM 946 C C . PRO A 1 115 ? -11.167 6.732 -5.052 1.00 86.00 115 PRO A C 1
ATOM 948 O O . PRO A 1 115 ? -10.890 5.908 -4.177 1.00 86.00 115 PRO A O 1
ATOM 951 N N . GLN A 1 116 ? -12.240 7.525 -4.960 1.00 84.00 116 GLN A N 1
ATOM 952 C CA . GLN A 1 116 ? -13.084 7.600 -3.756 1.00 84.00 116 GLN A CA 1
ATOM 953 C C . GLN A 1 116 ? -13.639 6.240 -3.311 1.00 84.00 116 GLN A C 1
ATOM 955 O O . GLN A 1 116 ? -13.747 5.986 -2.112 1.00 84.00 116 GLN A O 1
ATOM 960 N N . MET A 1 117 ? -13.936 5.352 -4.264 1.00 85.31 117 MET A N 1
ATOM 961 C CA . MET A 1 117 ? -14.420 3.995 -3.986 1.00 85.31 117 MET A CA 1
ATOM 962 C C . MET A 1 117 ? -13.408 3.160 -3.190 1.00 85.31 117 MET A C 1
ATOM 964 O O . MET A 1 117 ? -13.804 2.315 -2.393 1.00 85.31 117 MET A O 1
ATOM 968 N N . GLN A 1 118 ? -12.109 3.417 -3.372 1.00 87.25 118 GLN A N 1
ATOM 969 C CA . GLN A 1 118 ? -11.035 2.709 -2.676 1.00 87.25 118 GLN A CA 1
ATOM 970 C C . GLN A 1 118 ? -10.676 3.366 -1.341 1.00 87.25 118 GLN A C 1
ATOM 972 O O . GLN A 1 118 ? -10.329 2.668 -0.389 1.00 87.25 118 GLN A O 1
ATOM 977 N N . LEU A 1 119 ? -10.807 4.695 -1.237 1.00 90.19 119 LEU A N 1
ATOM 978 C CA . LEU A 1 119 ? -10.447 5.453 -0.032 1.00 90.19 119 LEU A CA 1
ATOM 979 C C . LEU A 1 119 ? -11.156 4.950 1.226 1.00 90.19 119 LEU A C 1
ATOM 981 O O . LEU A 1 119 ? -10.515 4.770 2.258 1.00 90.19 119 LEU A O 1
ATOM 985 N N . HIS A 1 120 ? -12.464 4.687 1.153 1.00 90.25 120 HIS A N 1
ATOM 986 C CA . HIS A 1 120 ? -13.205 4.212 2.322 1.00 90.25 120 HIS A CA 1
ATOM 987 C C . HIS A 1 120 ? -12.717 2.838 2.805 1.00 90.25 120 HIS A C 1
ATOM 989 O O . HIS A 1 120 ? -12.555 2.627 4.010 1.00 90.25 120 HIS A O 1
ATOM 995 N N . THR A 1 121 ? -12.432 1.925 1.875 1.00 91.75 121 THR A N 1
ATOM 996 C CA . THR A 1 121 ? -11.891 0.596 2.187 1.00 91.75 121 THR A CA 1
ATOM 997 C C . THR A 1 121 ? -10.494 0.706 2.796 1.00 91.75 121 THR A C 1
ATOM 999 O O . THR A 1 121 ? -10.228 0.090 3.824 1.00 91.75 121 THR A O 1
ATOM 1002 N N . ILE A 1 122 ? -9.631 1.559 2.231 1.00 94.06 122 ILE A N 1
ATOM 1003 C CA . ILE A 1 122 ? -8.289 1.837 2.765 1.00 94.06 122 ILE A CA 1
ATOM 1004 C C . ILE A 1 122 ? -8.372 2.371 4.198 1.00 94.06 122 ILE A C 1
ATOM 1006 O O . ILE A 1 122 ? -7.693 1.848 5.081 1.00 94.06 122 ILE A O 1
ATOM 1010 N N . PHE A 1 123 ? -9.213 3.383 4.448 1.00 93.44 123 PHE A N 1
ATOM 1011 C CA . PHE A 1 123 ? -9.385 3.945 5.788 1.00 93.44 123 PHE A CA 1
ATOM 1012 C C . PHE A 1 123 ? -9.838 2.892 6.786 1.00 93.44 123 PHE A C 1
ATOM 1014 O O . PHE A 1 123 ? -9.277 2.805 7.874 1.00 93.44 123 PHE A O 1
ATOM 1021 N N . THR A 1 124 ? -10.833 2.094 6.410 1.00 92.06 124 THR A N 1
ATOM 1022 C CA . THR A 1 124 ? -11.416 1.086 7.293 1.00 92.06 124 THR A CA 1
ATOM 1023 C C . THR A 1 124 ? -10.388 0.021 7.660 1.00 92.06 124 THR A C 1
ATOM 1025 O O . THR A 1 124 ? -10.161 -0.213 8.845 1.00 92.06 124 THR A O 1
ATOM 1028 N N . GLU A 1 125 ? -9.699 -0.563 6.679 1.00 93.94 125 GLU A N 1
ATOM 1029 C CA . GLU A 1 125 ? -8.746 -1.649 6.937 1.00 93.94 125 GLU A CA 1
ATOM 1030 C C . GLU A 1 125 ? -7.505 -1.176 7.704 1.00 93.94 125 GLU A C 1
ATOM 1032 O O . GLU A 1 125 ? -7.087 -1.829 8.660 1.00 93.94 125 GLU A O 1
ATOM 1037 N N . LEU A 1 126 ? -6.956 0.002 7.381 1.00 93.06 126 LEU A N 1
ATOM 1038 C CA . LEU A 1 126 ? -5.846 0.588 8.144 1.00 93.06 126 LEU A CA 1
ATOM 1039 C C . LEU A 1 126 ? -6.251 0.942 9.579 1.00 93.06 126 LEU A C 1
ATOM 1041 O O . LEU A 1 126 ? -5.475 0.765 10.517 1.00 93.06 126 LEU A O 1
ATOM 1045 N N . HIS A 1 127 ? -7.469 1.445 9.771 1.00 92.50 127 HIS A N 1
ATOM 1046 C CA . HIS A 1 127 ? -7.973 1.809 11.091 1.00 92.50 127 HIS A CA 1
ATOM 1047 C C . HIS A 1 127 ? -8.159 0.591 11.997 1.00 92.50 127 HIS A C 1
ATOM 1049 O O . HIS A 1 127 ? -7.823 0.652 13.183 1.00 92.50 127 HIS A O 1
ATOM 1055 N N . VAL A 1 128 ? -8.604 -0.537 11.434 1.00 90.75 128 VAL A N 1
ATOM 1056 C CA . VAL A 1 128 ? -8.689 -1.824 12.140 1.00 90.75 128 VAL A CA 1
ATOM 1057 C C . VAL A 1 128 ? -7.321 -2.243 12.684 1.00 90.75 128 VAL A C 1
ATOM 1059 O O . VAL A 1 128 ? -7.251 -2.672 13.837 1.00 90.75 128 VAL A O 1
ATOM 1062 N N . GLN A 1 129 ? -6.232 -2.040 11.930 1.00 89.31 129 GLN A N 1
ATOM 1063 C CA . GLN A 1 129 ? -4.868 -2.369 12.384 1.00 89.31 129 GLN A CA 1
ATOM 1064 C C . GLN A 1 129 ? -4.428 -1.582 13.630 1.00 89.31 129 GLN A C 1
ATOM 1066 O O . GLN A 1 129 ? -3.549 -2.031 14.360 1.00 89.31 129 GLN A O 1
ATOM 1071 N N . VAL A 1 130 ? -5.023 -0.413 13.883 1.00 87.69 130 VAL A N 1
ATOM 1072 C CA . VAL A 1 130 ? -4.709 0.433 15.048 1.00 87.69 130 VAL A CA 1
ATOM 1073 C C . VAL A 1 130 ? -5.650 0.141 16.211 1.00 87.69 130 VAL A C 1
ATOM 1075 O O . VAL A 1 130 ? -5.238 0.133 17.369 1.00 87.69 130 VAL A O 1
ATOM 1078 N N . CYS A 1 131 ? -6.930 -0.075 15.913 1.00 85.88 131 CYS A N 1
ATOM 1079 C CA . CYS A 1 131 ? -7.970 -0.204 16.930 1.00 85.88 131 CYS A CA 1
ATOM 1080 C C . CYS A 1 131 ? -8.095 -1.618 17.501 1.00 85.88 131 CYS A C 1
ATOM 1082 O O . CYS A 1 131 ? -8.717 -1.803 18.549 1.00 85.88 131 CYS A O 1
ATOM 1084 N N . THR A 1 132 ? -7.548 -2.622 16.817 1.00 83.06 132 THR A N 1
ATOM 1085 C CA . THR A 1 132 ? -7.585 -4.013 17.267 1.00 83.06 132 THR A CA 1
ATOM 1086 C C . THR A 1 132 ? -6.229 -4.448 17.796 1.00 83.06 132 THR A C 1
ATOM 1088 O O . THR A 1 132 ? -5.175 -4.022 17.326 1.00 83.06 132 THR A O 1
ATOM 1091 N N . LYS A 1 133 ? -6.245 -5.306 18.818 1.00 78.81 133 LYS A N 1
ATOM 1092 C CA . LYS A 1 133 ? -5.013 -5.908 19.315 1.00 78.81 133 LYS A CA 1
ATOM 1093 C C . LYS A 1 133 ? -4.517 -6.908 18.275 1.00 78.81 133 LYS A C 1
ATOM 1095 O O . LYS A 1 133 ? -5.231 -7.860 17.962 1.00 78.81 133 LYS A O 1
ATOM 1100 N N . ALA A 1 134 ? -3.294 -6.699 17.797 1.00 81.31 134 ALA A N 1
ATOM 1101 C CA . ALA A 1 134 ? -2.626 -7.615 16.885 1.00 81.31 134 ALA A CA 1
ATOM 1102 C C . ALA A 1 134 ? -2.640 -9.058 17.440 1.00 81.31 134 ALA A C 1
ATOM 1104 O O . ALA A 1 134 ? -2.362 -9.256 18.633 1.00 81.31 134 ALA A O 1
ATOM 1105 N N . PRO A 1 135 ? -2.966 -10.069 16.614 1.00 79.44 135 PRO A N 1
ATOM 1106 C CA . PRO A 1 135 ? -2.846 -11.470 16.994 1.00 79.44 135 PRO A CA 1
ATOM 1107 C C . PRO A 1 135 ? -1.434 -11.817 17.476 1.00 79.44 135 PRO A C 1
ATOM 1109 O O . PRO A 1 135 ? -0.451 -11.266 16.990 1.00 79.44 135 PRO A O 1
ATOM 1112 N N . ALA A 1 136 ? -1.316 -12.794 18.379 1.00 78.44 136 ALA A N 1
ATOM 1113 C CA . ALA A 1 136 ? -0.026 -13.186 18.961 1.00 78.44 136 ALA A CA 1
ATOM 1114 C C . ALA A 1 136 ? 1.007 -13.689 17.933 1.00 78.44 136 ALA A C 1
ATOM 1116 O O . ALA A 1 136 ? 2.200 -13.689 18.220 1.00 78.44 136 ALA A O 1
ATOM 1117 N N . TRP A 1 137 ? 0.558 -14.120 16.750 1.00 79.75 137 TRP A N 1
ATOM 1118 C CA . TRP A 1 137 ? 1.436 -14.559 15.667 1.00 79.75 137 TRP A CA 1
ATOM 1119 C C . TRP A 1 137 ? 2.057 -13.402 14.872 1.00 79.75 137 TRP A C 1
ATOM 1121 O O . TRP A 1 137 ? 3.042 -13.644 14.185 1.00 79.75 137 TRP A O 1
ATOM 1131 N N . GLN A 1 138 ? 1.526 -12.174 14.966 1.00 81.81 138 GLN A N 1
ATOM 1132 C CA . GLN A 1 138 ? 2.083 -11.006 14.276 1.00 81.81 138 GLN A CA 1
ATOM 1133 C C . GLN A 1 138 ? 3.321 -10.485 15.010 1.00 81.81 138 GLN A C 1
ATOM 1135 O O . GLN A 1 138 ? 3.228 -9.734 15.989 1.00 81.81 138 GLN A O 1
ATOM 1140 N N . GLN A 1 139 ? 4.497 -10.865 14.518 1.00 82.25 139 GLN A N 1
ATOM 1141 C CA . GLN A 1 139 ? 5.784 -10.562 15.145 1.00 82.25 139 GLN A CA 1
ATOM 1142 C C . GLN A 1 139 ? 6.167 -9.084 15.001 1.00 82.25 139 GLN A C 1
ATOM 1144 O O . GLN A 1 139 ? 6.879 -8.539 15.844 1.00 82.25 139 GLN A O 1
ATOM 1149 N N . TYR A 1 140 ? 5.658 -8.411 13.964 1.00 85.56 140 TYR A N 1
ATOM 1150 C CA . TYR A 1 140 ? 6.046 -7.043 13.603 1.00 85.56 140 TYR A CA 1
ATOM 1151 C C . TYR A 1 140 ? 4.957 -5.994 13.856 1.00 85.56 140 TYR A C 1
ATOM 1153 O O . TYR A 1 140 ? 4.983 -4.914 13.265 1.00 85.56 140 TYR A O 1
ATOM 1161 N N . SER A 1 141 ? 4.006 -6.274 14.748 1.00 84.75 141 SER A N 1
ATOM 1162 C CA . SER A 1 141 ? 2.865 -5.389 15.046 1.00 84.75 141 SER A CA 1
ATOM 1163 C C . SER A 1 141 ? 3.255 -3.940 15.385 1.00 84.75 141 SER A C 1
ATOM 1165 O O . SER A 1 141 ? 2.608 -3.007 14.912 1.00 84.75 141 SER A O 1
ATOM 1167 N N . GLY A 1 142 ? 4.347 -3.725 16.127 1.00 86.75 142 GLY A N 1
ATOM 1168 C CA . GLY A 1 142 ? 4.848 -2.379 16.433 1.00 86.75 142 GLY A CA 1
ATOM 1169 C C . GLY A 1 142 ? 5.340 -1.616 15.196 1.00 86.75 142 GLY A C 1
ATOM 1170 O O . GLY A 1 142 ? 4.988 -0.455 15.008 1.00 86.75 142 GLY A O 1
ATOM 1171 N N . GLN A 1 143 ? 6.097 -2.281 14.316 1.00 90.56 143 GLN A N 1
ATOM 1172 C CA . GLN A 1 143 ? 6.556 -1.688 13.052 1.00 90.56 143 GLN A CA 1
ATOM 1173 C C . GLN A 1 143 ? 5.380 -1.442 12.104 1.00 90.56 143 GLN A C 1
ATOM 1175 O O . GLN A 1 143 ? 5.320 -0.406 11.447 1.00 90.56 143 GLN A O 1
ATOM 1180 N N . ASN A 1 144 ? 4.414 -2.365 12.077 1.00 91.50 144 ASN A N 1
ATOM 1181 C CA . ASN A 1 144 ? 3.191 -2.206 11.303 1.00 91.50 144 ASN A CA 1
ATOM 1182 C C . ASN A 1 144 ? 2.436 -0.943 11.728 1.00 91.50 144 ASN A C 1
ATOM 1184 O O . ASN A 1 144 ? 2.050 -0.156 10.874 1.00 91.50 144 ASN A O 1
ATOM 1188 N N . LEU A 1 145 ? 2.294 -0.693 13.035 1.00 89.75 145 LEU A N 1
ATOM 1189 C CA . LEU A 1 145 ? 1.635 0.515 13.531 1.00 89.75 145 LEU A CA 1
ATOM 1190 C C . LEU A 1 145 ? 2.337 1.793 13.048 1.00 89.75 145 LEU A C 1
ATOM 1192 O O . LEU A 1 145 ? 1.672 2.744 12.641 1.00 89.75 145 LEU A O 1
ATOM 1196 N N . THR A 1 146 ? 3.672 1.807 13.039 1.00 90.88 146 THR A N 1
ATOM 1197 C CA . THR A 1 146 ? 4.445 2.921 12.478 1.00 90.88 146 THR A CA 1
ATOM 1198 C C . THR A 1 146 ? 4.148 3.121 10.991 1.00 90.88 146 THR A C 1
ATOM 1200 O O . THR A 1 146 ? 3.910 4.249 10.566 1.00 90.88 146 THR A O 1
ATOM 1203 N N . GLU A 1 147 ? 4.110 2.057 10.190 1.00 92.88 147 GLU A N 1
ATOM 1204 C CA . GLU A 1 147 ? 3.759 2.135 8.763 1.00 92.88 147 GLU A CA 1
ATOM 1205 C C . GLU A 1 147 ? 2.308 2.599 8.538 1.00 92.88 147 GLU A C 1
ATOM 1207 O O . GLU A 1 147 ? 2.047 3.406 7.644 1.00 92.88 147 GLU A O 1
ATOM 1212 N N . VAL A 1 148 ? 1.367 2.172 9.387 1.00 93.56 148 VAL A N 1
ATOM 1213 C CA . VAL A 1 148 ? -0.038 2.606 9.328 1.00 93.56 148 VAL A CA 1
ATOM 1214 C C . VAL A 1 148 ? -0.152 4.108 9.590 1.00 93.56 148 VAL A C 1
ATOM 1216 O O . VAL A 1 148 ? -0.862 4.807 8.867 1.00 93.56 148 VAL A O 1
ATOM 1219 N N . VAL A 1 149 ? 0.574 4.634 10.580 1.00 92.50 149 VAL A N 1
ATOM 1220 C CA . VAL A 1 149 ? 0.608 6.081 10.850 1.00 92.50 149 VAL A CA 1
ATOM 1221 C C . VAL A 1 149 ? 1.135 6.849 9.635 1.00 92.50 149 VAL A C 1
ATOM 1223 O O . VAL A 1 149 ? 0.528 7.845 9.245 1.00 92.50 149 VAL A O 1
ATOM 1226 N N . HIS A 1 150 ? 2.196 6.367 8.978 1.00 93.50 150 HIS A N 1
ATOM 1227 C CA . HIS A 1 150 ? 2.695 6.981 7.742 1.00 93.50 150 HIS A CA 1
ATOM 1228 C C . HIS A 1 150 ? 1.655 6.961 6.612 1.00 93.50 150 HIS A C 1
ATOM 1230 O O . HIS A 1 150 ? 1.506 7.963 5.912 1.00 93.50 150 HIS A O 1
ATOM 1236 N N . CYS A 1 151 ? 0.882 5.878 6.471 1.00 94.56 151 CYS A N 1
ATOM 1237 C CA . CYS A 1 151 ? -0.230 5.825 5.518 1.00 94.56 151 CYS A CA 1
ATOM 1238 C C . CYS A 1 151 ? -1.284 6.900 5.820 1.00 94.56 151 CYS A C 1
ATOM 1240 O O . CYS A 1 151 ? -1.713 7.612 4.914 1.00 94.56 151 CYS A O 1
ATOM 1242 N N . PHE A 1 152 ? -1.678 7.066 7.088 1.00 93.62 152 PHE A N 1
ATOM 1243 C CA . PHE A 1 152 ? -2.640 8.099 7.485 1.00 93.62 152 PHE A CA 1
ATOM 1244 C C . PHE A 1 152 ? -2.117 9.521 7.268 1.00 93.62 152 PHE A C 1
ATOM 1246 O O . PHE A 1 152 ? -2.895 10.388 6.880 1.00 93.62 152 PHE A O 1
ATOM 1253 N N . ILE A 1 153 ? -0.819 9.766 7.458 1.00 91.88 153 ILE A N 1
ATOM 1254 C CA . ILE A 1 153 ? -0.194 11.058 7.138 1.00 91.88 153 ILE A CA 1
ATOM 1255 C C . ILE A 1 153 ? -0.255 11.328 5.627 1.00 91.88 153 ILE A C 1
ATOM 1257 O O . ILE A 1 153 ? -0.634 12.423 5.218 1.00 91.88 153 ILE A O 1
ATOM 1261 N N . ALA A 1 154 ? 0.068 10.337 4.789 1.00 91.88 154 ALA A N 1
ATOM 1262 C CA . ALA A 1 154 ? -0.047 10.472 3.335 1.00 91.88 154 ALA A CA 1
ATOM 1263 C C . ALA A 1 154 ? -1.497 10.771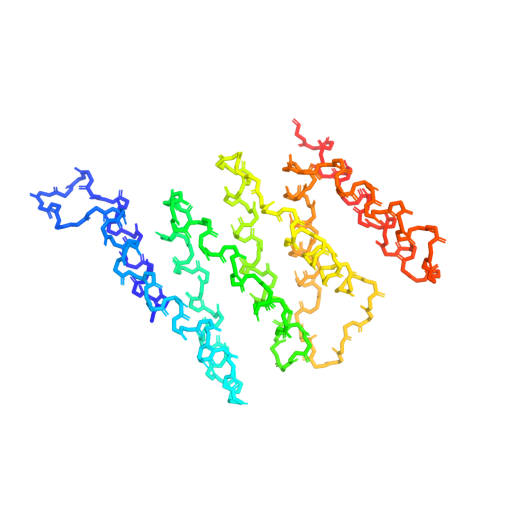 2.912 1.00 91.88 154 ALA A C 1
ATOM 1265 O O . ALA A 1 154 ? -1.756 11.703 2.153 1.00 91.88 154 ALA A O 1
ATOM 1266 N N . LEU A 1 155 ? -2.461 10.051 3.488 1.00 92.00 155 LEU A N 1
ATOM 1267 C CA . LEU A 1 155 ? -3.885 10.270 3.240 1.00 92.00 155 LEU A CA 1
ATOM 1268 C C . LEU A 1 155 ? -4.362 11.649 3.710 1.00 92.00 155 LEU A C 1
ATOM 1270 O O . LEU A 1 155 ? -5.149 12.284 3.013 1.00 92.00 155 LEU A O 1
ATOM 1274 N N . ALA A 1 156 ? -3.872 12.140 4.850 1.00 91.31 156 ALA A N 1
ATOM 1275 C CA . ALA A 1 156 ? -4.194 13.475 5.344 1.00 91.31 156 ALA A CA 1
ATOM 1276 C C . ALA A 1 156 ? -3.709 14.575 4.391 1.00 91.31 156 ALA A C 1
ATOM 1278 O O . ALA A 1 156 ? -4.392 15.583 4.234 1.00 91.31 156 ALA A O 1
ATOM 1279 N N . ARG A 1 157 ? -2.573 14.363 3.715 1.00 89.00 157 ARG A N 1
ATOM 1280 C CA . ARG A 1 157 ? -2.039 15.298 2.715 1.00 89.00 157 ARG A CA 1
ATOM 1281 C C . ARG A 1 157 ? -2.824 15.268 1.405 1.00 89.00 157 ARG A C 1
ATOM 1283 O O . ARG A 1 157 ? -3.104 16.325 0.851 1.00 89.00 157 ARG A O 1
ATOM 1290 N N . SER A 1 158 ? -3.216 14.087 0.927 1.00 87.38 158 SER A N 1
ATOM 1291 C CA . SER A 1 158 ? -3.936 13.956 -0.351 1.00 87.38 158 SER A CA 1
ATOM 1292 C C . SER A 1 158 ? -5.443 14.218 -0.248 1.00 87.38 158 SER A C 1
ATOM 1294 O O . SER A 1 158 ? -6.033 14.782 -1.163 1.00 87.38 158 SER A O 1
ATOM 1296 N N . CYS A 1 159 ? -6.096 13.793 0.835 1.00 89.19 159 CYS A N 1
ATOM 1297 C CA . CYS A 1 159 ? -7.560 13.806 0.972 1.00 89.19 159 CYS A CA 1
ATOM 1298 C C . CYS A 1 159 ? -8.024 14.111 2.417 1.00 89.19 159 CYS A C 1
ATOM 1300 O O . CYS A 1 159 ? -8.731 13.318 3.050 1.00 89.19 159 CYS A O 1
ATOM 1302 N N . PRO A 1 160 ? -7.666 15.293 2.963 1.00 89.81 160 PRO A N 1
ATOM 1303 C CA . PRO A 1 160 ? -7.951 15.654 4.356 1.00 89.81 160 PRO A CA 1
ATOM 1304 C C . PRO A 1 160 ? -9.450 15.712 4.681 1.00 89.81 160 PRO A C 1
ATOM 1306 O O . PRO A 1 160 ? -9.860 15.382 5.795 1.00 89.81 160 PRO A O 1
ATOM 1309 N N . LYS A 1 161 ? -10.292 16.130 3.724 1.00 90.44 161 LYS A N 1
ATOM 1310 C CA . LYS A 1 161 ? -11.742 16.284 3.937 1.00 90.44 161 LYS A CA 1
ATOM 1311 C C . LYS A 1 161 ? -12.421 14.931 4.133 1.00 90.44 161 LYS A C 1
ATOM 1313 O O . LYS A 1 161 ? -13.228 14.770 5.047 1.00 90.44 161 LYS A O 1
ATOM 1318 N N . GLU A 1 162 ? -12.103 13.967 3.280 1.00 91.88 162 GLU A N 1
ATOM 1319 C CA . GLU A 1 162 ? -12.608 12.597 3.328 1.00 91.88 162 GLU A CA 1
ATOM 1320 C C . GLU A 1 162 ? -12.120 11.893 4.594 1.00 91.88 162 GLU A C 1
ATOM 1322 O O . GLU A 1 162 ? -12.918 11.260 5.289 1.00 91.88 162 GLU A O 1
ATOM 1327 N N . LEU A 1 163 ? -10.843 12.080 4.944 1.00 91.69 163 LEU A N 1
ATOM 1328 C CA . LEU A 1 163 ? -10.267 11.523 6.162 1.00 91.69 163 LEU A CA 1
ATOM 1329 C C . LEU A 1 163 ? -10.956 12.066 7.423 1.00 91.69 163 LEU A C 1
ATOM 1331 O O . LEU A 1 163 ? -11.307 11.300 8.321 1.00 91.69 163 LEU A O 1
ATOM 1335 N N . MET A 1 164 ? -11.221 13.374 7.481 1.00 91.56 164 MET A N 1
ATOM 1336 C CA . MET A 1 164 ? -11.913 13.977 8.622 1.00 91.56 164 MET A CA 1
ATOM 1337 C C . MET A 1 164 ? -13.351 13.461 8.757 1.00 91.56 164 MET A C 1
ATOM 1339 O O . MET A 1 164 ? -13.791 13.142 9.862 1.00 91.56 164 MET A O 1
ATOM 1343 N N . LYS A 1 165 ? -14.080 13.311 7.641 1.00 92.19 165 LYS A N 1
ATOM 1344 C CA . LYS A 1 165 ? -15.418 12.690 7.642 1.00 92.19 165 LYS A CA 1
ATOM 1345 C C . LYS A 1 165 ? -15.371 11.263 8.191 1.00 92.19 165 LYS A C 1
ATOM 1347 O O . LYS A 1 165 ? -16.230 10.895 8.992 1.00 92.19 165 LYS A O 1
ATOM 1352 N N . PHE A 1 166 ? -14.365 10.482 7.797 1.00 92.62 166 PHE A N 1
ATOM 1353 C CA . PHE A 1 166 ? -14.166 9.130 8.312 1.00 92.62 166 PHE A CA 1
ATOM 1354 C C . PHE A 1 166 ? -13.916 9.134 9.827 1.00 92.62 166 PHE A C 1
ATOM 1356 O O . PHE A 1 166 ? -14.631 8.447 10.556 1.00 92.62 166 PHE A O 1
ATOM 1363 N N . PHE A 1 167 ? -12.982 9.949 10.328 1.00 92.56 167 PHE A N 1
ATOM 1364 C CA . PHE A 1 167 ? -12.711 10.037 11.767 1.00 92.56 167 PHE A CA 1
ATOM 1365 C C . PHE A 1 167 ? -13.936 10.471 12.578 1.00 92.56 167 PHE A C 1
ATOM 1367 O O . PHE A 1 167 ? -14.216 9.876 13.619 1.00 92.56 167 PHE A O 1
ATOM 1374 N N . LEU A 1 168 ? -14.711 11.445 12.092 1.00 90.19 168 LEU A N 1
ATOM 1375 C CA . LEU A 1 168 ? -15.954 11.869 12.745 1.00 90.19 168 LEU A CA 1
ATOM 1376 C C . LEU A 1 168 ? -16.982 10.731 12.814 1.00 90.19 168 LEU A C 1
ATOM 1378 O O . LEU A 1 168 ? -17.610 10.540 13.855 1.00 90.19 168 LEU A O 1
ATOM 1382 N N . SER A 1 169 ? -17.117 9.949 11.739 1.00 90.75 169 SER A N 1
ATOM 1383 C CA . SER A 1 169 ? -17.995 8.774 11.704 1.00 90.75 169 SER A CA 1
ATOM 1384 C C . SER A 1 169 ? -17.566 7.694 12.699 1.00 90.75 169 SER A C 1
ATOM 1386 O O . SER A 1 169 ? -18.420 7.076 13.334 1.00 90.75 169 SER A O 1
ATOM 1388 N N . GLN A 1 170 ? -16.260 7.452 12.846 1.00 88.69 170 GLN A N 1
ATOM 1389 C CA . GLN A 1 170 ? -15.757 6.488 13.828 1.00 88.69 170 GLN A CA 1
ATOM 1390 C C . GLN A 1 170 ? -16.037 6.982 15.252 1.00 88.69 170 GLN A C 1
ATOM 1392 O O . GLN A 1 170 ? -16.593 6.252 16.066 1.00 88.69 170 GLN A O 1
ATOM 1397 N N . MET A 1 171 ? -15.770 8.257 15.540 1.00 84.38 171 MET A N 1
ATOM 1398 C CA . MET A 1 171 ? -15.983 8.834 16.870 1.00 84.38 171 MET A CA 1
ATOM 1399 C C . MET A 1 171 ? -17.446 8.794 17.331 1.00 84.38 171 MET A C 1
ATOM 1401 O O . MET A 1 171 ? -17.705 8.547 18.511 1.00 84.38 171 MET A O 1
ATOM 1405 N N . SER A 1 172 ? -18.411 8.999 16.433 1.00 79.38 172 SER A N 1
ATOM 1406 C CA . SER A 1 172 ? -19.834 8.979 16.788 1.00 79.38 172 SER A CA 1
ATOM 1407 C C . SER A 1 172 ? -20.371 7.559 16.998 1.00 79.38 172 SER A C 1
ATOM 1409 O O . SER A 1 172 ? -21.051 7.308 17.995 1.00 79.38 172 SER A O 1
ATOM 1411 N N . MET A 1 173 ? -20.011 6.610 16.128 1.00 73.81 173 MET A N 1
ATOM 1412 C CA . MET A 1 173 ? -20.690 5.308 16.038 1.00 73.81 173 MET A CA 1
ATOM 1413 C C . MET A 1 173 ? -19.933 4.127 16.665 1.00 73.81 173 MET A C 1
ATOM 1415 O O . MET A 1 173 ? -20.496 3.037 16.769 1.00 73.81 173 MET A O 1
ATOM 1419 N N . SER A 1 174 ? -18.675 4.295 17.087 1.00 78.44 174 SER A N 1
ATOM 1420 C CA . SER A 1 174 ? -17.838 3.169 17.520 1.00 78.44 174 SER A CA 1
ATOM 1421 C C . SER A 1 174 ? -17.792 2.935 19.037 1.00 78.44 174 SER A C 1
ATOM 1423 O O . SER A 1 174 ? -18.141 3.789 19.853 1.00 78.44 174 SER A O 1
ATOM 1425 N N . LYS A 1 175 ? -17.271 1.763 19.426 1.00 83.69 175 LYS A N 1
ATOM 1426 C CA . LYS A 1 175 ? -16.928 1.419 20.819 1.00 83.69 175 LYS A CA 1
ATOM 1427 C C . LYS A 1 175 ? -15.757 2.269 21.328 1.00 83.69 175 LYS A C 1
ATOM 1429 O O . LYS A 1 175 ? -14.970 2.778 20.531 1.00 83.69 175 LYS A O 1
ATOM 1434 N N . GLU A 1 176 ? -15.602 2.360 22.649 1.00 84.81 176 GLU A N 1
ATOM 1435 C CA . GLU A 1 176 ? -14.564 3.166 23.315 1.00 84.81 176 GLU A CA 1
ATOM 1436 C C . GLU A 1 176 ? -13.148 2.896 22.786 1.00 84.81 176 GLU A C 1
ATOM 1438 O O . GLU A 1 176 ? -12.467 3.835 22.388 1.00 84.81 176 GLU A O 1
ATOM 1443 N N . ALA A 1 177 ? -12.735 1.629 22.674 1.00 81.44 177 ALA A N 1
ATOM 1444 C CA . ALA A 1 177 ? -11.408 1.263 22.163 1.00 81.44 177 ALA A CA 1
ATOM 1445 C C . ALA A 1 177 ? -11.122 1.834 20.758 1.00 81.44 177 ALA A C 1
ATOM 1447 O O . ALA A 1 177 ? -10.024 2.311 20.482 1.00 81.44 177 ALA A O 1
ATOM 1448 N N . VAL A 1 178 ? -12.137 1.850 19.891 1.00 84.69 178 VAL A N 1
ATOM 1449 C CA . VAL A 1 178 ? -12.045 2.388 18.528 1.00 84.69 178 VAL A CA 1
ATOM 1450 C C . VAL A 1 178 ? -11.983 3.922 18.545 1.00 84.69 178 VAL A C 1
ATOM 1452 O O . VAL A 1 178 ? -11.230 4.522 17.778 1.00 84.69 178 VAL A O 1
ATOM 1455 N N . ARG A 1 179 ? -12.701 4.577 19.468 1.00 87.31 179 ARG A N 1
ATOM 1456 C CA . ARG A 1 179 ? -12.608 6.034 19.672 1.00 87.31 179 ARG A CA 1
ATOM 1457 C C . ARG A 1 179 ? -11.216 6.436 20.153 1.00 87.31 179 ARG A C 1
ATOM 1459 O O . ARG A 1 179 ? -10.637 7.377 19.621 1.00 87.31 179 ARG A O 1
ATOM 1466 N N . VAL A 1 180 ? -10.651 5.691 21.107 1.00 87.12 180 VAL A N 1
ATOM 1467 C CA . VAL A 1 180 ? -9.285 5.914 21.604 1.00 87.12 180 VAL A CA 1
ATOM 1468 C C . VAL A 1 180 ? -8.268 5.750 20.474 1.00 87.12 180 VAL A C 1
ATOM 1470 O O . VAL A 1 180 ? -7.470 6.659 20.260 1.00 87.12 180 VAL A O 1
ATOM 1473 N N . GLY A 1 181 ? -8.344 4.667 19.691 1.00 86.50 181 GLY A N 1
ATOM 1474 C CA . GLY A 1 181 ? -7.468 4.468 18.530 1.00 86.50 181 GLY A CA 1
ATOM 1475 C C . GLY A 1 181 ? -7.577 5.597 17.497 1.00 86.50 181 GLY A C 1
ATOM 1476 O O . GLY A 1 181 ? -6.564 6.097 17.008 1.00 86.50 181 GLY A O 1
ATOM 1477 N N . THR A 1 182 ? -8.797 6.077 17.234 1.00 89.12 182 THR A N 1
ATOM 1478 C CA . THR A 1 182 ? -9.045 7.227 16.346 1.00 89.12 182 THR A CA 1
ATOM 1479 C C . THR A 1 182 ? -8.389 8.507 16.871 1.00 89.12 182 THR A C 1
ATOM 1481 O O . THR A 1 182 ? -7.711 9.202 16.118 1.00 89.12 182 THR A O 1
ATOM 1484 N N . LEU A 1 183 ? -8.530 8.810 18.164 1.00 89.19 183 LEU A N 1
ATOM 1485 C CA . LEU A 1 183 ? -7.888 9.972 18.788 1.00 89.19 183 LEU A CA 1
ATOM 1486 C C . LEU A 1 183 ? -6.358 9.880 18.745 1.00 89.19 183 LEU A C 1
ATOM 1488 O O . LEU A 1 183 ? -5.691 10.886 18.500 1.00 89.19 183 LEU A O 1
ATOM 1492 N N . THR A 1 184 ? -5.793 8.686 18.943 1.00 88.25 184 THR A N 1
ATOM 1493 C CA . THR A 1 184 ? -4.350 8.452 18.811 1.00 88.25 184 THR A CA 1
ATOM 1494 C C . THR A 1 184 ? -3.864 8.752 17.394 1.00 88.25 184 THR A C 1
ATOM 1496 O O . THR A 1 184 ? -2.844 9.424 17.240 1.00 88.25 184 THR A O 1
ATOM 1499 N N . LEU A 1 185 ? -4.607 8.327 16.366 1.00 89.88 185 LEU A N 1
ATOM 1500 C CA . LEU A 1 185 ? -4.283 8.632 14.969 1.00 89.88 185 LEU A CA 1
ATOM 1501 C C . LEU A 1 185 ? -4.380 10.124 14.664 1.00 89.88 185 LEU A C 1
ATOM 1503 O O . LEU A 1 185 ? -3.450 10.672 14.080 1.00 89.88 185 LEU A O 1
ATOM 1507 N N . ILE A 1 186 ? -5.450 10.797 15.100 1.00 89.94 186 ILE A N 1
ATOM 1508 C CA . ILE A 1 186 ? -5.599 12.251 14.925 1.00 89.94 186 ILE A CA 1
ATOM 1509 C C . ILE A 1 186 ? -4.404 12.975 15.545 1.00 89.94 186 ILE A C 1
ATOM 1511 O O . ILE A 1 186 ? -3.784 13.812 14.891 1.00 89.94 186 ILE A O 1
ATOM 1515 N N . ARG A 1 187 ? -4.035 12.621 16.784 1.00 89.75 187 ARG A N 1
ATOM 1516 C CA . ARG A 1 187 ? -2.865 13.202 17.449 1.00 89.75 187 ARG A CA 1
ATOM 1517 C C . ARG A 1 187 ? -1.595 12.969 16.635 1.00 89.75 187 ARG A C 1
ATOM 1519 O O . ARG A 1 187 ? -0.825 13.910 16.469 1.00 89.75 187 ARG A O 1
ATOM 1526 N N . ALA A 1 188 ? -1.367 11.755 16.141 1.00 87.06 188 ALA A N 1
ATOM 1527 C CA . ALA A 1 188 ? -0.169 11.429 15.372 1.00 87.06 188 ALA A CA 1
ATOM 1528 C C . ALA A 1 188 ? -0.092 12.219 14.055 1.00 87.06 188 ALA A C 1
ATOM 1530 O O . ALA A 1 188 ? 0.945 12.806 13.763 1.00 87.06 188 ALA A O 1
ATOM 1531 N N . VAL A 1 189 ? -1.197 12.295 13.308 1.00 86.75 189 VAL A N 1
ATOM 1532 C CA . VAL A 1 189 ? -1.280 13.027 12.035 1.00 86.75 189 VAL A CA 1
ATOM 1533 C C . VAL A 1 189 ? -1.047 14.524 12.241 1.00 86.75 189 VAL A C 1
ATOM 1535 O O . VAL A 1 189 ? -0.210 15.104 11.560 1.00 86.75 189 VAL A O 1
ATOM 1538 N N . VAL A 1 190 ? -1.718 15.141 13.219 1.00 86.69 190 VAL A N 1
ATOM 1539 C CA . VAL A 1 190 ? -1.546 16.572 13.529 1.00 86.69 190 VAL A CA 1
ATOM 1540 C C . VAL A 1 190 ? -0.123 16.873 14.010 1.00 86.69 190 VAL A C 1
ATOM 1542 O O . VAL A 1 190 ? 0.454 17.892 13.643 1.00 86.69 190 VAL A O 1
ATOM 1545 N N . SER A 1 191 ? 0.472 15.979 14.808 1.00 85.69 191 SER A N 1
ATOM 1546 C CA . SER A 1 191 ? 1.844 16.169 15.305 1.00 85.69 191 SER A CA 1
ATOM 1547 C C . SER A 1 191 ? 2.891 16.048 14.194 1.00 85.69 191 SER A C 1
ATOM 1549 O O . SER A 1 191 ? 3.938 16.678 14.280 1.00 85.69 191 SER A O 1
ATOM 1551 N N . ALA A 1 192 ? 2.623 15.238 13.166 1.00 76.81 192 ALA A N 1
ATOM 1552 C CA . ALA A 1 192 ? 3.513 15.067 12.021 1.00 76.81 192 ALA A CA 1
ATOM 1553 C C . ALA A 1 192 ? 3.474 16.252 11.043 1.00 76.81 192 ALA A C 1
ATOM 1555 O O . ALA A 1 192 ? 4.444 16.467 10.321 1.00 76.81 192 ALA A O 1
ATOM 1556 N N . ASP A 1 193 ? 2.374 17.008 11.022 1.00 60.56 193 ASP A N 1
ATOM 1557 C CA . ASP A 1 193 ? 2.208 18.205 10.187 1.00 60.56 193 ASP A CA 1
ATOM 1558 C C . ASP A 1 193 ? 2.808 19.461 10.847 1.00 60.56 193 ASP A C 1
ATOM 1560 O O . ASP A 1 193 ? 3.292 20.359 10.173 1.00 60.56 193 ASP A O 1
ATOM 1564 N N . ALA A 1 194 ? 2.870 19.502 12.184 1.00 51.03 194 ALA A N 1
ATOM 1565 C CA . ALA A 1 194 ? 3.487 20.601 12.938 1.00 51.03 194 ALA A CA 1
ATOM 1566 C C . ALA A 1 194 ? 5.034 20.624 12.889 1.00 51.03 194 ALA A C 1
ATOM 1568 O O . ALA A 1 194 ? 5.651 21.508 13.483 1.00 5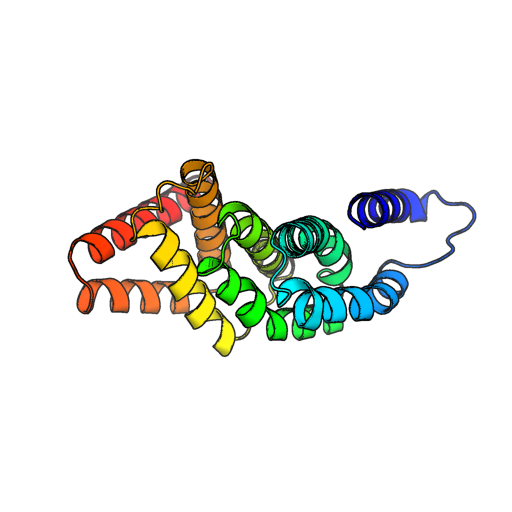1.03 194 ALA A O 1
ATOM 1569 N N . GLY A 1 195 ? 5.660 19.629 12.250 1.00 45.41 195 GLY A N 1
ATOM 1570 C CA . GLY A 1 195 ? 7.116 19.470 12.142 1.00 45.41 195 GLY A CA 1
ATOM 1571 C C . GLY A 1 195 ? 7.718 19.866 10.789 1.00 45.41 195 GLY A C 1
ATOM 1572 O O . GLY A 1 195 ? 8.900 19.598 10.572 1.00 45.41 195 GLY A O 1
ATOM 1573 N N . THR A 1 196 ? 6.927 20.453 9.889 1.00 40.16 196 THR A N 1
ATOM 1574 C CA . THR A 1 196 ? 7.356 21.021 8.594 1.00 40.16 196 THR A CA 1
ATOM 1575 C C . THR A 1 196 ? 7.182 22.527 8.587 1.00 40.16 196 THR A C 1
ATOM 1577 O O . THR A 1 196 ? 8.065 23.206 8.022 1.00 40.16 196 THR A O 1
#

Foldseek 3Di:
DQVVLVVVVVCQVCQVVDPDNPDHLVRVLVVLLVVLCCLLVPQCPDPDVVSVVVSLSNLQSSCVSNLVDPVSLLVVLVSLVSLLVCLPPPDQLQSSLSNLLSNLVSCLVVLNARDPVSVVVLLVSLLCLQLDDDPPPNPCSVNSVVSSLSSLLSCCNNPVPVSVVVLVVQCPPHDPSSVVSSVVSVVSNVVVVVVD

Secondary structure (DSSP, 8-state):
-HHHHHHHHHHHHTSTT-SS----HHHHHHHHHHHHHHIIIIITT-S-HHHHHHHHHHHHHHHHHHTTSHHHHHHHHTTHHHHHHGGGTTS-HHHHHHHHHHHHHHHHHTTPPPPHHHHHHHHHHHHHHHHSPPPTT-TTHHHHHHHHHHHHHHHHHH-HHHHHHHHHHHHHHS-HHHHHHHHHHHHHHHHHHTT-